Protein AF-A0A960DZ42-F1 (afdb_monomer)

Mean predicted aligned error: 4.47 Å

pLDDT: mean 93.91, std 8.72, range [38.84, 98.88]

Sequence (280 aa):
GAEHIDLNFGCPVRKVTRHGGGSALPWRRTLFANVVAGAVEGARDVPVTVKLRMGIDDDHLTYLDAGPIAAASGAAAVALHARTAEQAYSGRADWSAIARLKEAVTDVPVLGNGDIWVAADALRMVDETGCDGVVVGRGCLGRPWLFGDLAAAFRGEAVDSAPPMAVVRDALRDHARRLCEWYGDHVGIRDIRKHVGWYLQGYPVGPAVRRRLVQADTLDAFEAILDELDPSVALPGDAIGLPRGHQHGPRPVTVPDGFWADRDSPELLGVGADSYTSGG

Nearest PDB structures (foldseek):
  6ei9-assembly2_B  TM=9.162E-01  e=3.107E-16  Escherichia coli
  4bfa-assembly2_B  TM=8.445E-01  e=9.337E-10  Escherichia coli K-12
  4ycp-assembly1_A  TM=8.464E-01  e=1.565E-09  Escherichia coli K-12
  4bfa-assembly1_A  TM=8.326E-01  e=1.317E-09  Escherichia coli K-12
  3w9z-assembly1_A  TM=7.849E-01  e=3.671E-08  Escherichia coli K-12

Foldseek 3Di:
DDLAAEAAQDALDQLQFQLCAHVNVLLQLQQLLVVLLVVCVVCPPRAYAYEYEQHQAPVGGRLLSNLLSNVVSRHQEYEYFQHHSLQPQADFRPLVSQLVSCVSHPNHFYEYETLCQALVVFVVSCVVRVGPGYDDDQNCQLPVCRVVRNVCVVVVHDHDLKAFLLVLLVVLLVQLVVLCVVVNFQRSQQVSLVRLCVSCQQFPPDPVLNVQSNVDRGSVSNNVSSVPDDRGGIRPPVRRSPGGDDNDGSHRRNHYPCSNVDSHDNDRRPPSNPDPSNSD

Solvent-accessible surface area (backbone atoms only — not comparable to full-atom values): 14734 Å² total; per-residue (Å²): 130,78,81,58,45,78,46,60,32,42,46,55,50,56,79,17,14,40,33,36,10,14,21,43,27,48,59,29,47,43,43,39,37,50,52,47,31,50,49,31,64,74,43,61,92,36,50,28,30,39,34,34,25,39,10,40,38,93,92,46,64,24,37,81,59,39,47,42,41,38,47,76,34,58,31,61,29,40,32,38,32,24,42,28,27,17,37,63,45,31,86,74,52,46,55,66,57,41,25,56,41,36,73,66,33,77,92,40,50,31,26,36,25,61,86,38,44,44,45,69,42,48,55,48,49,33,70,79,23,67,30,78,43,73,54,76,64,52,42,42,55,55,32,78,62,50,60,55,37,35,56,36,42,79,71,72,44,92,67,79,81,50,62,35,36,46,61,51,45,51,52,52,48,53,51,36,52,52,34,19,72,73,61,36,58,76,49,8,41,57,58,43,37,78,42,52,65,42,51,50,59,60,45,94,69,58,71,67,54,55,50,49,54,55,64,30,80,43,65,69,57,32,50,55,59,52,68,71,53,64,46,80,47,54,40,46,78,89,39,51,56,59,87,45,81,78,58,59,52,71,47,89,72,48,59,40,87,73,60,84,77,50,40,64,53,70,70,76,61,64,82,60,20,78,33,96,74,12,59,89

Secondary structure (DSSP, 8-state):
--S-EEEEE----HHHHTTT-TTSGGGSHHHHHHHHHHHHHHHTTS-EEEEEESBSSSSSB-HHHHHHHHHHTT-S-EEEESS-TTTTT-S---THHHHHHHHH--SS-EEEES---SHHHHHHHHHHH--SEEE-SGGGTT-TTHHHHHHHHHTT----SS--HHHHHHHHHHHHHHHHHHH-HHHHHHHTHHHHHHHTTTSS-HHHHHHHHHH--SHHHHHHHHHTS-TT-PPPGGGTT---S------PPP--TTTTS-SS--PPPPTTTTSTTS--

Radius of gyration: 21.11 Å; Cα contacts (8 Å, |Δi|>4): 534; chains: 1; bounding box: 47×41×58 Å

Structure (mmCIF, N/CA/C/O backbone):
data_AF-A0A960DZ42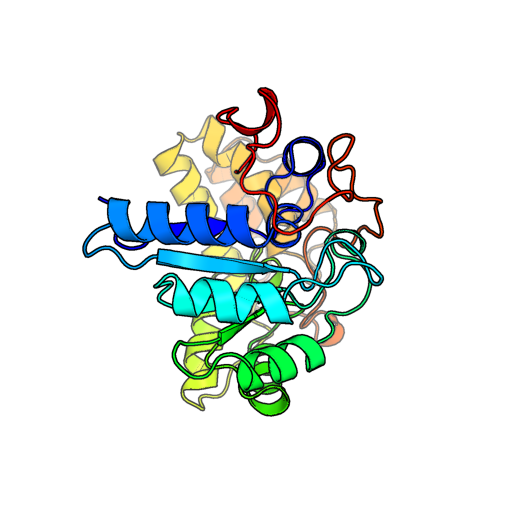-F1
#
_entry.id   AF-A0A960DZ42-F1
#
loop_
_atom_site.group_PDB
_atom_site.id
_atom_site.type_symbol
_atom_site.label_atom_id
_atom_site.label_alt_id
_atom_site.label_comp_id
_atom_site.label_asym_id
_atom_site.label_entity_id
_atom_site.label_seq_id
_atom_site.pdbx_PDB_ins_code
_atom_site.Cartn_x
_atom_site.Cartn_y
_atom_site.Cartn_z
_atom_site.occupancy
_atom_site.B_iso_or_equiv
_atom_site.auth_seq_id
_atom_site.auth_comp_id
_atom_site.auth_asym_id
_atom_site.auth_atom_id
_atom_site.pdbx_PDB_model_num
ATOM 1 N N . GLY A 1 1 ? -14.167 16.874 -7.744 1.00 86.31 1 GLY A N 1
ATOM 2 C CA . GLY A 1 1 ? -13.451 16.780 -6.455 1.00 86.31 1 GLY A CA 1
ATOM 3 C C . GLY A 1 1 ? -12.892 15.382 -6.319 1.00 86.31 1 GLY A C 1
ATOM 4 O O . GLY A 1 1 ? -12.904 14.669 -7.313 1.00 86.31 1 GLY A O 1
ATOM 5 N N . ALA A 1 2 ? -12.413 14.993 -5.139 1.00 91.56 2 ALA A N 1
ATOM 6 C CA . ALA A 1 2 ? -12.103 13.588 -4.876 1.00 91.56 2 ALA A CA 1
ATOM 7 C C . ALA A 1 2 ? -13.402 12.760 -4.840 1.00 91.56 2 ALA A C 1
ATOM 9 O O . ALA A 1 2 ? -14.413 13.248 -4.339 1.00 91.56 2 ALA A O 1
ATOM 10 N N . GLU A 1 3 ? -13.373 11.541 -5.379 1.00 94.88 3 GLU A N 1
ATOM 11 C CA . GLU A 1 3 ? -14.501 10.589 -5.341 1.00 94.88 3 GLU A CA 1
ATOM 12 C C . GLU A 1 3 ? -14.481 9.715 -4.078 1.00 94.88 3 GLU A C 1
ATOM 14 O O . GLU A 1 3 ? -15.428 8.989 -3.795 1.00 94.88 3 GLU A O 1
ATOM 19 N N . HIS A 1 4 ? -13.389 9.787 -3.318 1.00 94.50 4 HIS A N 1
ATOM 20 C CA . HIS A 1 4 ? -13.112 8.987 -2.134 1.00 94.50 4 HIS A CA 1
ATOM 21 C C . HIS A 1 4 ? -12.027 9.672 -1.292 1.00 94.50 4 HIS A C 1
ATOM 23 O O . HIS A 1 4 ? -11.140 10.335 -1.841 1.00 94.50 4 HIS A O 1
ATOM 29 N N . ILE A 1 5 ? -12.098 9.524 0.033 1.00 97.38 5 ILE A N 1
ATOM 30 C CA . ILE A 1 5 ? -11.098 10.024 0.984 1.00 97.38 5 ILE A CA 1
ATOM 31 C C . ILE A 1 5 ? -10.589 8.847 1.825 1.00 97.38 5 ILE A C 1
ATOM 33 O O . ILE A 1 5 ? -11.373 8.173 2.482 1.00 97.38 5 ILE A O 1
ATOM 37 N N . ASP A 1 6 ? -9.276 8.614 1.851 1.00 97.75 6 ASP A N 1
ATOM 38 C CA . ASP A 1 6 ? -8.652 7.623 2.739 1.00 97.75 6 ASP A CA 1
ATOM 39 C C . ASP A 1 6 ? -7.879 8.313 3.862 1.00 97.75 6 ASP A C 1
ATOM 41 O O . ASP A 1 6 ? -7.045 9.189 3.614 1.00 97.75 6 ASP A O 1
ATOM 45 N N . LEU A 1 7 ? -8.125 7.890 5.098 1.00 97.50 7 LEU A N 1
ATOM 46 C CA . LEU A 1 7 ? -7.399 8.361 6.268 1.00 97.50 7 LEU A CA 1
ATOM 47 C C . LEU A 1 7 ? -6.250 7.404 6.596 1.00 97.50 7 LEU A C 1
ATOM 49 O O . LEU A 1 7 ? -6.444 6.225 6.914 1.00 97.50 7 LEU A O 1
ATOM 53 N N . ASN A 1 8 ? -5.026 7.929 6.540 1.00 94.69 8 ASN A N 1
ATOM 54 C CA . ASN A 1 8 ? -3.821 7.143 6.769 1.00 94.69 8 ASN A CA 1
ATOM 55 C C . ASN A 1 8 ? -3.450 7.082 8.253 1.00 94.69 8 ASN A C 1
ATOM 57 O O . ASN A 1 8 ? -2.792 7.973 8.787 1.00 94.69 8 ASN A O 1
ATOM 61 N N . PHE A 1 9 ? -3.729 5.939 8.864 1.00 97.06 9 PHE A N 1
ATOM 62 C CA . PHE A 1 9 ? -3.335 5.598 10.228 1.00 97.06 9 PHE A CA 1
ATOM 63 C C . PHE A 1 9 ? -2.355 4.413 10.256 1.00 97.06 9 PHE A C 1
ATOM 65 O O . PHE A 1 9 ? -2.328 3.602 11.180 1.00 97.06 9 PHE A O 1
ATOM 72 N N . GLY A 1 10 ? -1.544 4.279 9.202 1.00 92.69 10 GLY A N 1
ATOM 73 C CA . GLY A 1 10 ? -0.565 3.200 9.042 1.00 92.69 10 GLY A CA 1
ATOM 74 C C . GLY A 1 10 ? 0.872 3.678 8.833 1.00 92.69 10 GLY A C 1
ATOM 75 O O . GLY A 1 10 ? 1.784 2.851 8.765 1.00 92.69 10 GLY A O 1
ATOM 76 N N . CYS A 1 11 ? 1.101 4.987 8.692 1.00 91.56 11 CYS A N 1
ATOM 77 C CA . CYS A 1 11 ? 2.418 5.559 8.426 1.00 91.56 11 CYS A CA 1
ATOM 78 C C . CYS A 1 11 ? 3.327 5.501 9.673 1.00 91.56 11 CYS A C 1
ATOM 80 O O . CYS A 1 11 ? 3.037 6.196 10.646 1.00 91.56 11 CYS A O 1
ATOM 82 N N . PRO A 1 12 ? 4.461 4.766 9.639 1.00 90.88 12 PRO A N 1
ATOM 83 C CA . PRO A 1 12 ? 5.377 4.647 10.777 1.00 90.88 12 PRO A CA 1
ATOM 84 C C . PRO A 1 12 ? 6.488 5.715 10.775 1.00 90.88 12 PRO A C 1
ATOM 86 O O . PRO A 1 12 ? 7.478 5.605 11.496 1.00 90.88 12 PRO A O 1
ATOM 89 N N . VAL A 1 13 ? 6.424 6.716 9.887 1.00 90.19 13 VAL A N 1
ATOM 90 C CA . VAL A 1 13 ? 7.529 7.668 9.709 1.00 90.19 13 VAL A CA 1
ATOM 91 C C . VAL A 1 13 ? 7.629 8.572 10.932 1.00 90.19 13 VAL A C 1
ATOM 93 O O . VAL A 1 13 ? 6.684 9.277 11.267 1.00 90.19 13 VAL A O 1
ATOM 96 N N . ARG A 1 14 ? 8.824 8.650 11.527 1.00 89.75 14 ARG A N 1
ATOM 97 C CA . ARG A 1 14 ? 9.084 9.424 12.751 1.00 89.75 14 ARG A CA 1
ATOM 98 C C . ARG A 1 14 ? 8.578 10.869 12.712 1.00 89.75 14 ARG A C 1
ATOM 100 O O . ARG A 1 14 ? 8.159 11.385 13.738 1.00 89.75 14 ARG A O 1
ATOM 107 N N . LYS A 1 15 ? 8.629 11.538 11.553 1.00 89.12 15 LYS A N 1
ATOM 108 C CA . LYS A 1 15 ? 8.144 12.924 11.403 1.00 89.12 15 LYS A CA 1
ATOM 109 C C . LYS A 1 15 ? 6.640 13.072 11.682 1.00 89.12 15 LYS A C 1
ATOM 111 O O . LYS A 1 15 ? 6.226 14.163 12.032 1.00 89.12 15 LYS A O 1
ATOM 116 N N . VAL A 1 16 ? 5.882 11.987 11.522 1.00 89.56 16 VAL A N 1
ATOM 117 C CA . VAL A 1 16 ? 4.437 11.871 11.753 1.00 89.56 16 VAL A CA 1
ATOM 118 C C . VAL A 1 16 ? 4.191 11.367 13.177 1.00 89.56 16 VAL A C 1
ATOM 120 O O . VAL A 1 16 ? 3.606 12.065 14.001 1.00 89.56 16 VAL A O 1
ATOM 123 N N . THR A 1 17 ? 4.752 10.205 13.525 1.00 92.62 17 THR A N 1
ATOM 124 C CA . THR A 1 17 ? 4.457 9.539 14.806 1.00 92.62 17 THR A CA 1
ATOM 125 C C . THR A 1 17 ? 4.935 10.329 16.024 1.00 92.62 17 THR A C 1
ATOM 127 O O . THR A 1 17 ? 4.275 10.292 17.055 1.00 92.62 17 THR A O 1
ATOM 130 N N . ARG A 1 18 ? 6.028 11.109 15.922 1.00 91.81 18 ARG A N 1
ATOM 131 C CA . ARG A 1 18 ? 6.525 11.944 17.038 1.00 91.81 18 ARG A CA 1
ATOM 132 C C . ARG A 1 18 ? 5.556 13.060 17.442 1.00 91.81 18 ARG A C 1
ATOM 134 O O . ARG A 1 18 ? 5.754 13.672 18.482 1.00 91.81 18 ARG A O 1
ATOM 141 N N . HIS A 1 19 ? 4.578 13.358 16.588 1.00 89.94 19 HIS A N 1
ATOM 142 C CA . HIS A 1 19 ? 3.478 14.287 16.849 1.00 89.94 19 HIS A CA 1
ATOM 143 C C . HIS A 1 19 ? 2.164 13.542 17.139 1.00 89.94 19 HIS A C 1
ATOM 145 O O . HIS A 1 19 ? 1.125 14.166 17.293 1.00 89.94 19 HIS A O 1
ATOM 151 N N . GLY A 1 20 ? 2.220 12.209 17.229 1.00 90.06 20 GLY A N 1
ATOM 152 C CA . GLY A 1 20 ? 1.097 11.331 17.536 1.00 90.06 20 GLY A CA 1
ATOM 153 C C . GLY A 1 20 ? 0.150 11.042 16.374 1.00 90.06 20 GLY A C 1
ATOM 154 O O . GLY A 1 20 ? -0.880 10.421 16.596 1.00 90.06 20 GLY A O 1
ATOM 155 N N . GLY A 1 21 ? 0.504 11.443 15.149 1.00 90.38 21 GLY A N 1
ATOM 156 C CA . GLY A 1 21 ? -0.234 11.111 13.928 1.00 90.38 21 GLY A CA 1
ATOM 157 C C . GLY A 1 21 ? 0.119 9.733 13.352 1.00 90.38 21 GLY A C 1
ATOM 158 O O . GLY A 1 21 ? 0.932 8.977 13.903 1.00 90.38 21 GLY A O 1
ATOM 159 N N . GLY A 1 22 ? -0.456 9.410 12.191 1.00 92.81 22 GLY A N 1
ATOM 160 C CA . GLY A 1 22 ? -0.186 8.164 11.467 1.00 92.81 22 GLY A CA 1
ATOM 161 C C . GLY A 1 22 ? -0.498 6.920 12.297 1.00 92.81 22 GLY A C 1
ATOM 162 O O . GLY A 1 22 ? -1.561 6.822 12.899 1.00 92.81 22 GLY A O 1
ATOM 163 N N . SER A 1 23 ? 0.427 5.957 12.345 1.00 95.25 23 SER A N 1
ATOM 164 C CA . SER A 1 23 ? 0.205 4.694 13.067 1.00 95.25 23 SER A CA 1
ATOM 165 C C . SER A 1 23 ? 0.173 4.812 14.591 1.00 95.25 23 SER A C 1
ATOM 167 O O . SER A 1 23 ? -0.177 3.839 15.251 1.00 95.25 23 SER A O 1
ATOM 169 N N . ALA A 1 24 ? 0.562 5.960 15.156 1.00 95.62 24 ALA A N 1
ATOM 170 C CA . ALA A 1 24 ? 0.450 6.196 16.592 1.00 95.62 24 ALA A CA 1
ATOM 171 C C . ALA A 1 24 ? -0.985 6.564 16.991 1.00 95.62 24 ALA A C 1
ATOM 173 O O . ALA A 1 24 ? -1.476 6.067 18.001 1.00 95.62 24 ALA A O 1
ATOM 174 N N . LEU A 1 25 ? -1.674 7.375 16.181 1.00 95.62 25 LEU A N 1
ATOM 175 C CA . LEU A 1 25 ? -2.968 7.970 16.527 1.00 95.62 25 LEU A CA 1
ATOM 176 C C . LEU A 1 25 ? -4.038 6.966 17.000 1.00 95.62 25 LEU A C 1
ATOM 178 O O . LEU A 1 25 ? -4.693 7.269 17.996 1.00 95.62 25 LEU A O 1
ATOM 182 N N . PRO A 1 26 ? -4.188 5.761 16.404 1.00 96.88 26 PRO A N 1
ATOM 183 C CA . PRO A 1 26 ? -5.173 4.773 16.860 1.00 96.88 26 PRO A CA 1
ATOM 184 C C . PRO A 1 26 ? -5.021 4.315 18.319 1.00 96.88 26 PRO A C 1
ATOM 186 O O . PRO A 1 26 ? -5.944 3.728 18.878 1.00 96.88 26 PRO A O 1
ATOM 189 N N . TRP A 1 27 ? -3.875 4.567 18.962 1.00 96.44 27 TRP A N 1
ATOM 190 C CA . TRP A 1 27 ? -3.714 4.332 20.399 1.00 96.44 27 TRP A CA 1
ATOM 191 C C . TRP A 1 27 ? -4.641 5.224 21.245 1.00 96.44 27 TRP A C 1
ATOM 193 O O . TRP A 1 27 ? -5.147 4.773 22.278 1.00 96.44 27 TRP A O 1
ATOM 203 N N . ARG A 1 28 ? -4.891 6.462 20.786 1.00 95.44 28 ARG A N 1
ATOM 204 C CA . ARG A 1 28 ? -5.752 7.477 21.413 1.00 95.44 28 ARG A CA 1
ATOM 205 C C . ARG A 1 28 ? -7.187 7.335 20.902 1.00 95.44 28 ARG A C 1
ATOM 207 O O . ARG A 1 28 ? -7.595 8.043 19.986 1.00 95.44 28 ARG A O 1
ATOM 214 N N . ARG A 1 29 ? -7.947 6.406 21.483 1.00 96.62 29 ARG A N 1
ATOM 215 C CA . ARG A 1 29 ? -9.262 5.944 21.001 1.00 96.62 29 ARG A CA 1
ATOM 216 C C . ARG A 1 29 ? -10.260 7.079 20.774 1.00 96.62 29 ARG A C 1
ATOM 218 O O . ARG A 1 29 ? -10.808 7.181 19.681 1.00 96.62 29 ARG A O 1
ATOM 225 N N . THR A 1 30 ? -10.454 7.952 21.763 1.00 95.38 30 THR A N 1
ATOM 226 C CA . THR A 1 30 ? -11.400 9.079 21.660 1.00 95.38 30 THR A CA 1
ATOM 227 C C . THR A 1 30 ? -10.983 10.075 20.582 1.00 95.38 30 THR A C 1
ATOM 229 O O . THR A 1 30 ? -11.805 10.499 19.774 1.00 95.38 30 THR A O 1
ATOM 232 N N . LEU A 1 31 ? -9.694 10.421 20.524 1.00 94.19 31 LEU A N 1
ATOM 233 C CA . LEU A 1 31 ? -9.173 11.327 19.501 1.00 94.19 31 LEU A CA 1
ATOM 234 C C . LEU A 1 31 ? -9.307 10.717 18.100 1.00 94.19 31 LEU A C 1
ATOM 236 O O . LEU A 1 31 ? -9.771 11.387 17.185 1.00 94.19 31 LEU A O 1
ATOM 240 N N . PHE A 1 32 ? -8.958 9.440 17.944 1.00 96.31 32 PHE A N 1
ATOM 241 C CA . PHE A 1 32 ? -9.126 8.697 16.700 1.00 96.31 32 PHE A CA 1
ATOM 242 C C . PHE A 1 32 ? -10.592 8.690 16.238 1.00 96.31 32 PHE A C 1
ATOM 244 O O . PHE A 1 32 ? -10.860 9.034 15.088 1.00 96.31 32 PHE A O 1
ATOM 251 N N . ALA A 1 33 ? -11.537 8.388 17.135 1.00 97.75 33 ALA A N 1
ATOM 252 C CA . ALA A 1 33 ? -12.969 8.421 16.835 1.00 97.75 33 ALA A CA 1
ATOM 253 C C . ALA A 1 33 ? -13.420 9.810 16.355 1.00 97.75 33 ALA A C 1
ATOM 255 O O . ALA A 1 33 ? -14.105 9.922 15.340 1.00 97.75 33 ALA A O 1
ATOM 256 N N . ASN A 1 34 ? -12.988 10.871 17.046 1.00 95.81 34 ASN A N 1
ATOM 257 C CA . ASN A 1 34 ? -13.319 12.251 16.691 1.00 95.81 34 ASN A CA 1
ATOM 258 C C . ASN A 1 34 ? -12.762 12.646 15.316 1.00 95.81 34 ASN A C 1
ATOM 260 O O . ASN A 1 34 ? -13.462 13.292 14.540 1.00 95.81 34 ASN A O 1
ATOM 264 N N . VAL A 1 35 ? -11.527 12.245 14.996 1.00 95.62 35 VAL A N 1
ATOM 265 C CA . VAL A 1 35 ? -10.905 12.513 13.689 1.00 95.62 35 VAL A CA 1
ATOM 266 C C . VAL A 1 35 ? -11.660 11.798 12.568 1.00 95.62 35 VAL A C 1
ATOM 268 O O . VAL A 1 35 ? -11.977 12.422 11.557 1.00 95.62 35 VAL A O 1
ATOM 271 N N . VAL A 1 36 ? -11.988 10.511 12.741 1.00 98.06 36 VAL A N 1
ATOM 272 C CA . VAL A 1 36 ? -12.738 9.751 11.727 1.00 98.06 36 VAL A CA 1
ATOM 273 C C . VAL A 1 36 ? -14.140 10.334 11.544 1.00 98.06 36 VAL A C 1
ATOM 275 O O . VAL A 1 36 ? -14.531 10.612 10.413 1.00 98.06 36 VAL A O 1
ATOM 278 N N . ALA A 1 37 ? -14.868 10.587 12.634 1.00 98.12 37 ALA A N 1
ATOM 279 C CA . ALA A 1 37 ? -16.216 11.151 12.577 1.00 98.12 37 ALA A CA 1
ATOM 280 C C . ALA A 1 37 ? -16.232 12.550 11.939 1.00 98.12 37 ALA A C 1
ATOM 282 O O . ALA A 1 37 ? -17.060 12.820 11.072 1.00 98.12 37 ALA A O 1
ATOM 283 N N . GLY A 1 38 ? -15.282 13.418 12.302 1.00 97.75 38 GLY A N 1
ATOM 284 C CA . GLY A 1 38 ? -15.158 14.751 11.712 1.00 97.75 38 GLY A CA 1
ATOM 285 C C . GLY A 1 38 ? -14.829 14.711 10.216 1.00 97.75 38 GLY A C 1
ATOM 286 O O . GLY A 1 38 ? -15.370 15.500 9.442 1.00 97.75 38 GLY A O 1
ATOM 287 N N . ALA A 1 39 ? -13.989 13.765 9.781 1.00 97.62 39 ALA A N 1
ATOM 288 C CA . ALA A 1 39 ? -13.707 13.560 8.363 1.00 97.62 39 ALA A CA 1
ATOM 289 C C . ALA A 1 39 ? -14.942 13.064 7.597 1.00 97.62 39 ALA A C 1
ATOM 291 O O . ALA A 1 39 ? -15.219 13.578 6.516 1.00 97.62 39 ALA A O 1
ATOM 292 N N . VAL A 1 40 ? -15.697 12.114 8.159 1.00 98.25 40 VAL A N 1
ATOM 293 C CA . VAL A 1 40 ? -16.956 11.611 7.581 1.00 98.25 40 VAL A CA 1
ATOM 294 C C . VAL A 1 40 ? -17.983 12.739 7.453 1.00 98.25 40 VAL A C 1
ATOM 296 O O . VAL A 1 40 ? -18.530 12.948 6.372 1.00 98.25 40 VAL A O 1
ATOM 299 N N . GLU A 1 41 ? -18.194 13.527 8.510 1.00 98.00 41 GLU A N 1
ATOM 300 C CA . GLU A 1 41 ? -19.112 14.673 8.488 1.00 98.00 41 GLU A CA 1
ATOM 301 C C . GLU A 1 41 ? -18.700 15.709 7.428 1.00 98.00 41 GLU A C 1
ATOM 303 O O . GLU A 1 41 ? -19.527 16.176 6.639 1.00 98.00 41 GLU A O 1
ATOM 308 N N . GLY A 1 42 ? -17.407 16.041 7.370 1.00 97.19 42 GLY A N 1
ATOM 309 C CA . GLY A 1 42 ? -16.866 17.000 6.409 1.00 97.19 42 GLY A CA 1
ATOM 310 C C . GLY A 1 42 ? -16.922 16.520 4.955 1.00 97.19 42 GLY A C 1
ATOM 311 O O . GLY A 1 42 ? -17.107 17.336 4.048 1.00 97.19 42 GLY A O 1
ATOM 312 N N . ALA A 1 43 ? -16.791 15.211 4.728 1.00 96.75 43 ALA A N 1
ATOM 313 C CA . ALA A 1 43 ? -16.820 14.587 3.406 1.00 96.75 43 ALA A CA 1
ATOM 314 C C . ALA A 1 43 ? -18.229 14.511 2.795 1.00 96.75 43 ALA A C 1
ATOM 316 O O . ALA A 1 43 ? -18.357 14.428 1.569 1.00 96.75 43 ALA A O 1
ATOM 317 N N . ARG A 1 44 ? -19.281 14.604 3.623 1.00 93.44 44 ARG A N 1
ATOM 318 C CA . ARG A 1 44 ? -20.692 14.494 3.216 1.00 93.44 44 ARG A CA 1
ATOM 319 C C . ARG A 1 44 ? -20.960 13.163 2.504 1.00 93.44 44 ARG A C 1
ATOM 321 O O . ARG A 1 44 ? -20.884 12.115 3.130 1.00 93.44 44 ARG A O 1
ATOM 328 N N . ASP A 1 45 ? -21.261 13.207 1.207 1.00 95.12 45 ASP A N 1
ATOM 329 C CA . ASP A 1 45 ? -21.593 12.032 0.395 1.00 95.12 45 ASP A CA 1
ATOM 330 C C . ASP A 1 45 ? -20.348 11.309 -0.150 1.00 95.12 45 ASP A C 1
ATOM 332 O O . ASP A 1 45 ? -20.465 10.250 -0.766 1.00 95.12 45 ASP A O 1
ATOM 336 N N . VAL A 1 46 ? -19.149 11.876 0.036 1.00 98.00 46 VAL A N 1
ATOM 337 C CA . VAL A 1 46 ? -17.898 11.242 -0.394 1.00 98.00 46 VAL A CA 1
ATOM 338 C C . VAL A 1 46 ? -17.502 10.177 0.636 1.00 98.00 46 VAL A C 1
ATOM 340 O O . VAL A 1 46 ? -17.296 10.519 1.801 1.00 98.00 46 VAL A O 1
ATOM 343 N N . PRO A 1 47 ? -17.351 8.896 0.248 1.00 98.06 47 PRO A N 1
ATOM 344 C CA . PRO A 1 47 ? -17.008 7.838 1.188 1.00 98.06 47 PRO A CA 1
ATOM 345 C C . PRO A 1 47 ? -15.625 8.069 1.801 1.00 98.06 47 PRO A C 1
ATOM 347 O O . PRO A 1 47 ? -14.651 8.347 1.091 1.00 98.06 47 PRO A O 1
ATOM 350 N N . VAL A 1 48 ? -15.541 7.891 3.120 1.00 98.62 48 VAL A N 1
ATOM 351 C CA . VAL A 1 48 ? -14.288 7.941 3.878 1.00 98.62 48 VAL A CA 1
ATOM 352 C C . VAL A 1 48 ? -13.878 6.527 4.265 1.00 98.62 48 VAL A C 1
ATOM 354 O O . VAL A 1 48 ? -14.668 5.807 4.861 1.00 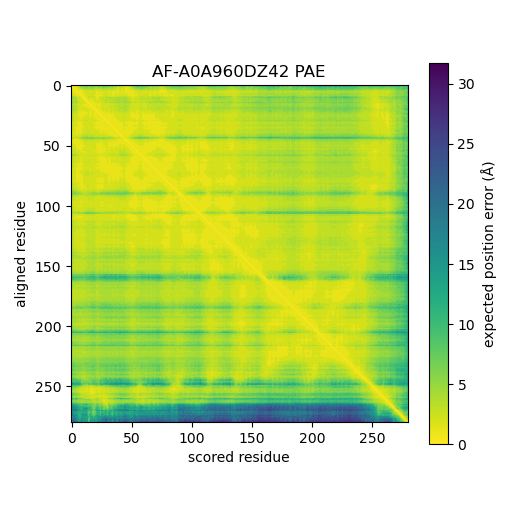98.62 48 VAL A O 1
ATOM 357 N N . THR A 1 49 ? -12.652 6.112 3.964 1.00 98.56 49 THR A N 1
ATOM 358 C CA . THR A 1 49 ? -12.089 4.835 4.438 1.00 98.56 49 THR A CA 1
ATOM 359 C C . THR A 1 49 ? -10.925 5.075 5.380 1.00 98.56 49 THR A C 1
ATOM 361 O O . THR A 1 49 ? -10.370 6.173 5.441 1.00 98.56 49 THR A O 1
ATOM 364 N N . VAL A 1 50 ? -10.541 4.040 6.124 1.00 98.50 50 VAL A N 1
ATOM 365 C CA . VAL A 1 50 ? -9.374 4.099 7.005 1.00 98.50 50 VAL A CA 1
ATOM 366 C C . VAL A 1 50 ? -8.372 3.013 6.655 1.00 98.50 50 VAL A C 1
ATOM 368 O O . VAL A 1 50 ? -8.735 1.864 6.388 1.00 98.50 50 VAL A O 1
ATOM 371 N N . LYS A 1 51 ? -7.085 3.351 6.735 1.00 98.62 51 LYS A N 1
ATOM 372 C CA . LYS A 1 51 ? -5.996 2.387 6.593 1.00 98.62 51 LYS A CA 1
ATOM 373 C C . LYS A 1 51 ? -5.151 2.317 7.858 1.00 98.62 51 LYS A C 1
ATOM 375 O O . LYS A 1 51 ? -4.469 3.274 8.215 1.00 98.62 51 LYS A O 1
ATOM 380 N N . LEU A 1 52 ? -5.123 1.143 8.477 1.00 98.50 52 LEU A N 1
ATOM 381 C CA . LEU A 1 52 ? -4.462 0.852 9.745 1.00 98.50 52 LEU A CA 1
ATOM 382 C C . LEU A 1 52 ? -3.195 -0.002 9.564 1.00 98.50 52 LEU A C 1
ATOM 384 O O . LEU A 1 52 ? -2.957 -0.632 8.525 1.00 98.50 52 LEU A O 1
ATOM 388 N N . ARG A 1 53 ? -2.390 -0.037 10.626 1.00 98.44 53 ARG A N 1
ATOM 389 C CA . ARG A 1 53 ? -1.455 -1.122 10.969 1.00 98.44 53 ARG A CA 1
ATOM 390 C C . ARG A 1 53 ? -1.999 -1.889 12.178 1.00 98.44 53 ARG A C 1
ATOM 392 O O . ARG A 1 53 ? -2.940 -1.423 12.811 1.00 98.44 53 ARG A O 1
ATOM 399 N N . MET A 1 54 ? -1.396 -3.028 12.529 1.00 98.62 54 MET A N 1
ATOM 400 C CA . MET A 1 54 ? -1.810 -3.800 13.719 1.00 98.62 54 MET A CA 1
ATOM 401 C C . MET A 1 54 ? -1.682 -2.989 15.019 1.00 98.62 54 MET A C 1
ATOM 403 O O . MET A 1 54 ? -2.439 -3.176 15.963 1.00 98.62 54 MET A O 1
ATOM 407 N N . GLY A 1 55 ? -0.723 -2.073 15.072 1.00 98.06 55 GLY A N 1
ATOM 408 C CA . GLY A 1 55 ? -0.421 -1.288 16.257 1.00 98.06 55 GLY A CA 1
ATOM 409 C C . GLY A 1 55 ? 0.880 -0.532 16.095 1.00 98.06 55 GLY A C 1
ATOM 410 O O . GLY A 1 55 ? 1.440 -0.459 14.992 1.00 98.06 55 GLY A O 1
ATOM 411 N N . ILE A 1 56 ? 1.371 0.005 17.205 1.00 97.75 56 ILE A N 1
ATOM 412 C CA . ILE A 1 56 ? 2.656 0.704 17.254 1.00 97.75 56 ILE A CA 1
ATOM 413 C C . ILE A 1 56 ? 3.793 -0.324 17.292 1.00 97.75 56 ILE A C 1
ATOM 415 O O . ILE A 1 56 ? 4.663 -0.311 16.421 1.00 97.75 56 ILE A O 1
ATOM 419 N N . ASP A 1 57 ? 3.706 -1.268 18.217 1.00 97.06 57 ASP A N 1
ATOM 420 C CA . ASP A 1 57 ? 4.587 -2.419 18.420 1.00 97.06 57 ASP A CA 1
ATOM 421 C C . ASP A 1 57 ? 3.744 -3.592 18.967 1.00 97.06 57 ASP A C 1
ATOM 423 O O . ASP A 1 57 ? 2.510 -3.518 18.953 1.00 97.06 57 ASP A O 1
ATOM 427 N N . ASP A 1 58 ? 4.388 -4.686 19.374 1.00 96.25 58 ASP A N 1
ATOM 428 C CA . ASP A 1 58 ? 3.695 -5.901 19.820 1.00 96.25 58 ASP A CA 1
ATOM 429 C C . ASP A 1 58 ? 3.021 -5.742 21.204 1.00 96.25 58 ASP A C 1
ATOM 431 O O . ASP A 1 58 ? 2.057 -6.454 21.489 1.00 96.25 58 ASP A O 1
ATOM 435 N N . ASP A 1 59 ? 3.456 -4.777 22.024 1.00 96.19 59 ASP A N 1
ATOM 436 C CA . ASP A 1 59 ? 2.854 -4.457 23.330 1.00 96.19 59 ASP A CA 1
ATOM 437 C C . ASP A 1 59 ? 1.697 -3.444 23.203 1.00 96.19 59 ASP A C 1
ATOM 439 O O . ASP A 1 59 ? 0.824 -3.355 24.069 1.00 96.19 59 ASP A O 1
ATOM 443 N N . HIS A 1 60 ? 1.658 -2.696 22.096 1.00 97.25 60 HIS A N 1
ATOM 444 C CA . HIS A 1 60 ? 0.697 -1.624 21.832 1.00 97.25 60 HIS A CA 1
ATOM 445 C C . HIS A 1 60 ? -0.099 -1.880 20.539 1.00 97.25 60 HIS A C 1
ATOM 447 O O . HIS A 1 60 ? -0.116 -1.059 19.609 1.00 97.25 60 HIS A O 1
ATOM 453 N N . LEU A 1 61 ? -0.780 -3.028 20.475 1.00 98.44 61 LEU A N 1
ATOM 454 C CA . LEU A 1 61 ? -1.733 -3.354 19.409 1.00 98.44 61 LEU A CA 1
ATOM 455 C C . LEU A 1 61 ? -2.999 -2.492 19.512 1.00 98.44 61 LEU A C 1
ATOM 457 O O . LEU A 1 61 ? -3.534 -2.277 20.597 1.00 98.44 61 LEU A O 1
ATOM 461 N N . THR A 1 62 ? -3.495 -2.006 18.373 1.00 98.44 62 THR A N 1
ATOM 462 C CA . THR A 1 62 ? -4.632 -1.067 18.319 1.00 98.44 62 THR A CA 1
ATOM 463 C C . THR A 1 62 ? -5.744 -1.498 17.374 1.00 98.44 62 THR A C 1
ATOM 465 O O . THR A 1 62 ? -6.870 -1.040 17.529 1.00 98.44 62 THR A O 1
ATOM 468 N N . TYR A 1 63 ? -5.472 -2.373 16.404 1.00 98.56 63 TYR A N 1
ATOM 469 C CA . TYR A 1 63 ? -6.403 -2.661 15.306 1.00 98.56 63 TYR A CA 1
ATOM 470 C C . TYR A 1 63 ? -7.770 -3.217 15.735 1.00 98.56 63 TYR A C 1
ATOM 472 O O . TYR A 1 63 ? -8.762 -2.914 15.076 1.00 98.56 63 TYR A O 1
ATOM 480 N N . LEU A 1 64 ? -7.837 -3.985 16.829 1.00 98.50 64 LEU A N 1
ATOM 481 C CA . LEU A 1 64 ? -9.098 -4.533 17.352 1.00 98.50 64 LEU A CA 1
ATOM 482 C C . LEU A 1 64 ? -9.951 -3.498 18.092 1.00 98.50 64 LEU A C 1
ATOM 484 O O . LEU A 1 64 ? -11.154 -3.694 18.201 1.00 98.50 64 LEU A O 1
ATOM 488 N N . ASP A 1 65 ? -9.360 -2.390 18.541 1.00 98.19 65 ASP A N 1
ATOM 489 C CA . ASP A 1 65 ? -10.119 -1.230 19.016 1.00 98.19 65 ASP A CA 1
ATOM 490 C C . ASP A 1 65 ? -10.451 -0.307 17.829 1.00 98.19 65 ASP A C 1
ATOM 492 O O . ASP A 1 65 ? -11.592 0.097 17.616 1.00 98.19 65 ASP A O 1
ATOM 496 N N . ALA A 1 66 ? -9.438 0.016 17.022 1.00 98.50 66 ALA A N 1
ATOM 497 C CA . ALA A 1 66 ? -9.507 1.035 15.981 1.00 98.50 66 ALA A CA 1
ATOM 498 C C . ALA A 1 66 ? -10.403 0.647 14.798 1.00 98.50 66 ALA A C 1
ATOM 500 O O . ALA A 1 66 ? -11.066 1.511 14.234 1.00 98.50 66 ALA A O 1
ATOM 501 N N . GLY A 1 67 ? -10.443 -0.630 14.414 1.00 98.62 67 GLY A N 1
ATOM 502 C CA . GLY A 1 67 ? -11.321 -1.111 13.348 1.00 98.62 67 GLY A CA 1
ATOM 503 C C . GLY A 1 67 ? -12.804 -0.896 13.666 1.00 98.62 67 GLY A C 1
ATOM 504 O O . GLY A 1 67 ? -13.470 -0.175 12.920 1.00 98.62 67 GLY A O 1
ATOM 505 N N . PRO A 1 68 ? -13.314 -1.451 14.783 1.00 98.75 68 PRO A N 1
ATOM 506 C CA . PRO A 1 68 ? -14.688 -1.221 15.224 1.00 98.75 68 PRO A CA 1
ATOM 507 C C . PRO A 1 68 ? -15.014 0.257 15.449 1.00 98.75 68 PRO A C 1
ATOM 509 O O . PRO A 1 68 ? -16.080 0.705 15.036 1.00 98.75 68 PRO A O 1
ATOM 512 N N . ILE A 1 69 ? -14.091 1.037 16.034 1.00 98.62 69 ILE A N 1
ATOM 513 C CA . ILE A 1 69 ? -14.286 2.487 16.193 1.00 98.62 69 ILE A CA 1
ATOM 514 C C . ILE A 1 69 ? -14.466 3.160 14.830 1.00 98.62 69 ILE A C 1
ATOM 516 O O . ILE A 1 69 ? -15.405 3.927 14.660 1.00 98.62 69 ILE A O 1
ATOM 520 N N . ALA A 1 70 ? -13.615 2.862 13.845 1.00 98.56 70 ALA A N 1
ATOM 521 C CA . ALA A 1 70 ? -13.718 3.482 12.529 1.00 98.56 70 ALA A CA 1
ATOM 522 C C . ALA A 1 70 ? -15.048 3.161 11.834 1.00 98.56 70 ALA A C 1
ATOM 524 O O . ALA A 1 70 ? -15.682 4.067 11.293 1.00 98.56 70 ALA A O 1
ATOM 525 N N . ALA A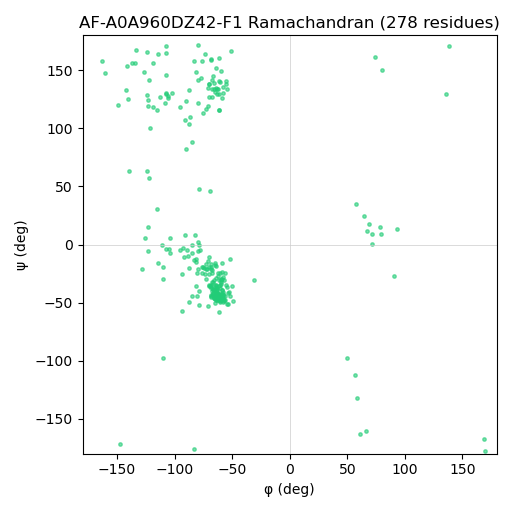 1 71 ? -15.481 1.898 11.881 1.00 98.50 71 ALA A N 1
ATOM 526 C CA . ALA A 1 71 ? -16.770 1.482 11.335 1.00 98.50 71 ALA A CA 1
ATOM 527 C C . ALA A 1 71 ? -17.934 2.210 12.033 1.00 98.50 71 ALA A C 1
ATOM 529 O O . ALA A 1 71 ? -18.778 2.805 11.367 1.00 98.50 71 ALA A O 1
ATOM 530 N N . ALA A 1 72 ? -17.930 2.257 13.371 1.00 98.50 72 ALA A N 1
ATOM 531 C CA . ALA A 1 72 ? -18.942 2.966 14.157 1.00 98.50 72 ALA A CA 1
ATOM 532 C C . ALA A 1 72 ? -18.940 4.489 13.918 1.00 98.50 72 ALA A C 1
ATOM 534 O O . ALA A 1 72 ? -19.982 5.133 14.015 1.00 98.50 72 ALA A O 1
ATOM 535 N N . SER A 1 73 ? -17.785 5.066 13.578 1.00 98.31 73 SER A N 1
ATOM 536 C CA . SER A 1 73 ? -17.633 6.473 13.195 1.00 98.31 73 SER A CA 1
ATOM 537 C C . SER A 1 73 ? -18.042 6.768 11.745 1.00 98.31 73 SER A C 1
ATOM 539 O O . SER A 1 73 ? -17.933 7.915 11.319 1.00 98.31 73 SER A O 1
ATOM 541 N N . GLY A 1 74 ? -18.520 5.773 10.989 1.00 98.00 74 GLY A N 1
ATOM 542 C CA . GLY A 1 74 ? -19.049 5.948 9.634 1.00 98.00 74 GLY A CA 1
ATOM 543 C C . GLY A 1 74 ? -18.036 5.738 8.507 1.00 98.00 74 GLY A C 1
ATOM 544 O O . GLY A 1 74 ? -18.319 6.106 7.367 1.00 98.00 74 GLY A O 1
ATOM 545 N N . ALA A 1 75 ? -16.863 5.155 8.784 1.00 98.38 75 ALA A N 1
ATOM 546 C CA . ALA A 1 75 ? -15.941 4.771 7.720 1.00 98.38 75 ALA A CA 1
ATOM 547 C C . ALA A 1 75 ? -16.572 3.695 6.821 1.00 98.38 75 ALA A C 1
ATOM 549 O O . ALA A 1 75 ? -17.087 2.694 7.304 1.00 98.38 75 ALA A O 1
ATOM 550 N N . ALA A 1 76 ? -16.473 3.868 5.506 1.00 98.44 76 ALA A N 1
ATOM 551 C CA . ALA A 1 76 ? -17.049 2.983 4.501 1.00 98.44 76 ALA A CA 1
ATOM 552 C C . ALA A 1 76 ? -16.275 1.665 4.314 1.00 98.44 76 ALA A C 1
ATOM 554 O O . ALA A 1 76 ? -16.823 0.723 3.752 1.00 98.44 76 ALA A O 1
ATOM 555 N N . ALA A 1 77 ? -15.006 1.600 4.734 1.00 98.69 77 ALA A N 1
ATOM 556 C CA . ALA A 1 77 ? -14.183 0.389 4.742 1.00 98.69 77 ALA A CA 1
ATOM 557 C C . ALA A 1 77 ? -12.950 0.560 5.645 1.00 98.69 77 ALA A C 1
ATOM 559 O O . ALA A 1 77 ? -12.479 1.682 5.874 1.00 98.69 77 ALA A O 1
ATOM 560 N N . VAL A 1 78 ? -12.388 -0.566 6.095 1.00 98.75 78 VAL A N 1
ATOM 561 C CA . VAL A 1 78 ? -11.178 -0.626 6.929 1.00 98.75 78 VAL A CA 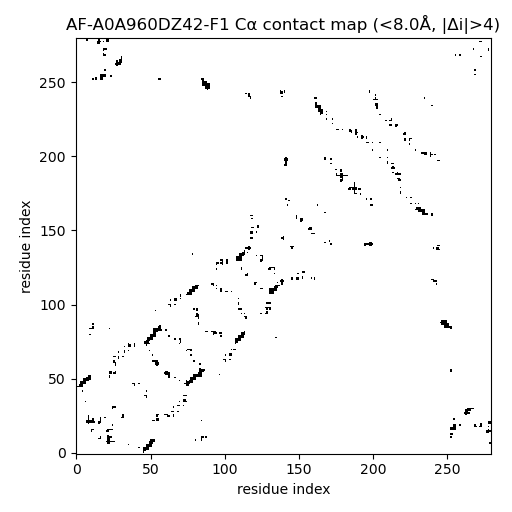1
ATOM 562 C C . VAL A 1 78 ? -10.117 -1.490 6.248 1.00 98.75 78 VAL A C 1
ATOM 564 O O . VAL A 1 78 ? -10.308 -2.683 6.046 1.00 98.75 78 VAL A O 1
ATOM 567 N N . ALA A 1 79 ? -8.956 -0.924 5.930 1.00 98.81 79 ALA A N 1
ATOM 568 C CA . ALA A 1 79 ? -7.814 -1.676 5.413 1.00 98.81 79 ALA A CA 1
ATOM 569 C C . ALA A 1 79 ? -6.766 -1.917 6.506 1.00 98.81 79 ALA A C 1
ATOM 571 O O . ALA A 1 79 ? -6.315 -0.967 7.145 1.00 98.81 79 ALA A O 1
ATOM 572 N N . LEU A 1 80 ? -6.294 -3.154 6.682 1.00 98.88 80 LEU A N 1
ATOM 573 C CA . LEU A 1 80 ? -5.280 -3.491 7.688 1.00 98.88 80 LEU A CA 1
ATOM 574 C C . LEU A 1 80 ? -3.980 -3.965 7.051 1.00 98.88 80 LEU A C 1
ATOM 576 O O . LEU A 1 80 ? -3.912 -5.037 6.451 1.00 98.88 80 LEU A O 1
ATOM 580 N N . HIS A 1 81 ? -2.903 -3.202 7.257 1.00 98.56 81 HIS A N 1
ATOM 581 C CA . HIS A 1 81 ? -1.556 -3.733 7.071 1.00 98.56 81 HIS A CA 1
ATOM 582 C C . HIS A 1 81 ? -1.213 -4.633 8.256 1.00 98.56 81 HIS A C 1
ATOM 584 O O . HIS A 1 81 ? -1.039 -4.146 9.370 1.00 98.56 81 HIS A O 1
ATOM 590 N N . ALA A 1 82 ? -1.070 -5.931 7.993 1.00 98.06 82 ALA A N 1
ATOM 591 C CA . ALA A 1 82 ? -0.733 -6.987 8.950 1.00 98.06 82 ALA A CA 1
ATOM 592 C C . ALA A 1 82 ? 0.719 -6.918 9.482 1.00 98.06 82 ALA A C 1
ATOM 594 O O . ALA A 1 82 ? 1.457 -7.898 9.483 1.00 98.06 82 ALA A O 1
ATOM 595 N N . ARG A 1 83 ? 1.173 -5.726 9.871 1.00 97.94 83 ARG A N 1
ATOM 596 C CA . ARG A 1 83 ? 2.418 -5.468 10.601 1.00 97.94 83 ARG A CA 1
ATOM 597 C C . ARG A 1 83 ? 2.188 -4.363 11.625 1.00 97.94 83 ARG A C 1
ATOM 599 O O . ARG A 1 83 ? 1.363 -3.475 11.396 1.00 97.94 83 ARG A O 1
ATOM 606 N N . THR A 1 84 ? 2.966 -4.357 12.699 1.00 98.19 84 THR A N 1
ATOM 607 C CA . THR A 1 84 ? 3.072 -3.198 13.597 1.00 98.19 84 THR A CA 1
ATOM 608 C C . THR A 1 84 ? 3.880 -2.087 12.929 1.00 98.19 84 THR A C 1
ATOM 610 O O . THR A 1 84 ? 4.533 -2.294 11.898 1.00 98.19 84 THR A O 1
ATOM 613 N N . ALA A 1 85 ? 3.806 -0.865 13.445 1.00 97.00 85 ALA A N 1
ATOM 614 C CA . ALA A 1 85 ? 4.584 0.254 12.928 1.00 97.00 85 ALA A CA 1
ATOM 615 C C . ALA A 1 85 ? 6.093 0.043 13.115 1.00 97.00 85 ALA A C 1
ATOM 617 O O . ALA A 1 85 ? 6.854 0.309 12.180 1.00 97.00 85 ALA A O 1
ATOM 618 N N . GLU A 1 86 ? 6.502 -0.516 14.257 1.00 97.19 86 GLU A N 1
ATOM 619 C CA . GLU A 1 86 ? 7.890 -0.837 14.583 1.00 97.19 86 GLU A CA 1
ATOM 620 C C . GLU A 1 86 ? 8.505 -1.812 13.576 1.00 97.19 86 GLU A C 1
ATOM 622 O O . GLU A 1 86 ? 9.607 -1.581 13.070 1.00 97.19 86 GLU A O 1
ATOM 627 N N . GLN A 1 87 ? 7.771 -2.862 13.202 1.00 96.38 87 GLN A N 1
ATOM 628 C CA . GLN A 1 87 ? 8.220 -3.830 12.198 1.00 96.38 87 GLN A CA 1
ATOM 629 C C . GLN A 1 87 ? 8.505 -3.171 10.840 1.00 96.38 87 GLN A C 1
ATOM 631 O O . GLN A 1 87 ? 9.288 -3.691 10.049 1.00 96.38 87 GLN A O 1
ATOM 636 N N . ALA A 1 88 ? 7.902 -2.013 10.543 1.00 93.00 88 ALA A N 1
ATOM 637 C CA . ALA A 1 88 ? 8.019 -1.314 9.269 1.00 93.00 88 ALA A CA 1
ATOM 638 C C . ALA A 1 88 ? 7.753 -2.247 8.069 1.00 93.00 88 ALA A C 1
ATOM 640 O O . ALA A 1 88 ? 6.593 -2.476 7.708 1.00 93.00 88 ALA A O 1
ATOM 641 N N . TYR A 1 89 ? 8.811 -2.764 7.442 1.00 91.62 89 TYR A N 1
ATOM 642 C CA . TYR A 1 89 ? 8.756 -3.690 6.315 1.00 91.62 89 TYR A CA 1
ATOM 643 C C . TYR A 1 89 ? 9.545 -4.989 6.534 1.00 91.62 89 TYR A C 1
ATOM 645 O O . TYR A 1 89 ? 9.649 -5.772 5.586 1.00 91.62 89 TYR A O 1
ATOM 653 N N . SER A 1 90 ? 10.100 -5.211 7.729 1.00 91.12 90 SER A N 1
ATOM 654 C CA . SER A 1 90 ? 10.795 -6.447 8.089 1.00 91.12 90 SER A CA 1
ATOM 655 C C . SER A 1 90 ? 9.810 -7.560 8.458 1.00 91.12 90 SER A C 1
ATOM 657 O O . SER A 1 90 ? 8.596 -7.348 8.546 1.00 91.12 90 SER A O 1
ATOM 659 N N . GLY A 1 91 ? 10.340 -8.773 8.631 1.00 91.56 91 GLY A N 1
ATOM 660 C CA . GLY A 1 91 ? 9.545 -9.949 8.977 1.00 91.56 91 GLY A CA 1
ATOM 661 C C . GLY A 1 91 ? 8.492 -10.296 7.921 1.00 91.56 91 GLY A C 1
ATOM 662 O O . GLY A 1 91 ? 8.541 -9.827 6.778 1.00 91.56 91 GLY A O 1
ATOM 663 N N . ARG A 1 92 ? 7.522 -11.118 8.315 1.00 94.62 92 ARG A N 1
ATOM 664 C CA . ARG A 1 92 ? 6.361 -11.491 7.497 1.00 94.62 92 ARG A CA 1
ATOM 665 C C . ARG A 1 92 ? 5.119 -10.795 8.034 1.00 94.62 92 ARG A C 1
ATOM 667 O O . ARG A 1 92 ? 5.021 -10.575 9.236 1.00 94.62 92 ARG A O 1
ATOM 674 N N . ALA A 1 93 ? 4.207 -10.423 7.144 1.00 97.19 93 ALA A N 1
ATOM 675 C CA . ALA A 1 93 ? 2.898 -9.940 7.553 1.00 97.19 93 ALA A CA 1
ATOM 676 C C . ALA A 1 93 ? 2.131 -11.053 8.292 1.00 97.19 93 ALA A C 1
ATOM 678 O O . ALA A 1 93 ? 2.034 -12.162 7.771 1.00 97.19 93 ALA A O 1
ATOM 679 N N . ASP A 1 94 ? 1.587 -10.761 9.474 1.00 98.25 94 ASP A N 1
ATOM 680 C CA . ASP A 1 94 ? 0.756 -11.700 10.235 1.00 98.25 94 ASP A CA 1
ATOM 681 C C . ASP A 1 94 ? -0.701 -11.628 9.761 1.00 98.25 94 ASP A C 1
ATOM 683 O O . ASP A 1 94 ? -1.515 -10.850 10.264 1.00 98.25 94 ASP A O 1
ATOM 687 N N . TRP A 1 95 ? -1.034 -12.428 8.750 1.00 98.69 95 TRP A N 1
ATOM 688 C CA . TRP A 1 95 ? -2.376 -12.441 8.167 1.00 98.69 95 TRP A CA 1
ATOM 689 C C . TRP A 1 95 ? -3.462 -12.899 9.151 1.00 98.69 95 TRP A C 1
ATOM 691 O O . TRP A 1 95 ? -4.621 -12.530 8.970 1.00 98.69 95 TRP A O 1
ATOM 701 N N . SER A 1 96 ? -3.111 -13.577 10.252 1.00 98.69 96 SER A N 1
ATOM 702 C CA . SER A 1 96 ? -4.088 -13.923 11.292 1.00 98.69 96 SER A CA 1
ATOM 703 C C . SER A 1 96 ? -4.709 -12.682 11.949 1.00 98.69 96 SER A C 1
ATOM 705 O O . SER A 1 96 ? -5.862 -12.721 12.371 1.00 98.69 96 SER A O 1
ATOM 707 N N . ALA A 1 97 ? -3.999 -11.548 11.977 1.00 98.75 97 ALA A N 1
ATOM 708 C CA . ALA A 1 97 ? -4.557 -10.280 12.441 1.00 98.75 97 ALA A CA 1
ATOM 709 C C . ALA A 1 97 ? -5.667 -9.751 11.515 1.00 98.75 97 ALA A C 1
ATOM 711 O O . ALA A 1 97 ? -6.620 -9.141 11.990 1.00 98.75 97 ALA A O 1
ATOM 712 N N . ILE A 1 98 ? -5.581 -10.008 10.204 1.00 98.88 98 ILE A N 1
ATOM 713 C CA . ILE A 1 98 ? -6.635 -9.631 9.248 1.00 98.88 98 ILE A CA 1
ATOM 714 C C . ILE A 1 98 ? -7.888 -10.469 9.505 1.00 98.88 98 ILE A C 1
ATOM 716 O O . ILE A 1 98 ? -8.973 -9.902 9.567 1.00 98.88 98 ILE A O 1
ATOM 720 N N . ALA A 1 99 ? -7.732 -11.778 9.730 1.00 98.88 99 ALA A N 1
ATOM 721 C CA . ALA A 1 99 ? -8.849 -12.663 10.063 1.00 98.88 99 ALA A CA 1
ATOM 722 C C . ALA A 1 99 ? -9.579 -12.201 11.337 1.00 98.88 99 ALA A C 1
ATOM 724 O O . ALA A 1 99 ? -10.785 -11.972 11.315 1.00 98.88 99 ALA A O 1
ATOM 725 N N . ARG A 1 100 ? -8.831 -11.930 12.418 1.00 98.81 100 ARG A N 1
ATOM 726 C CA . ARG A 1 100 ? -9.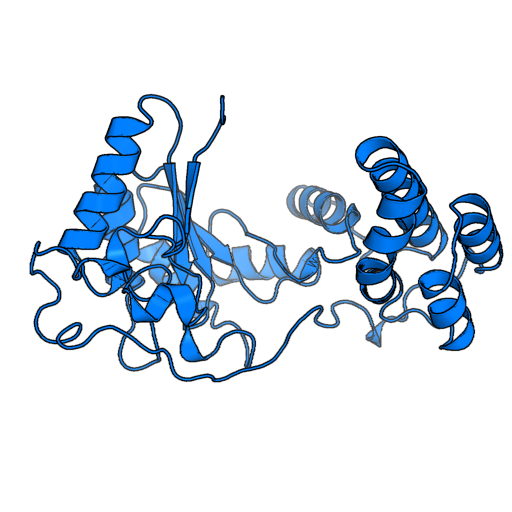406 -11.403 13.672 1.00 98.81 100 ARG A CA 1
ATOM 727 C C . ARG A 1 100 ? -10.104 -10.057 13.478 1.00 98.81 100 ARG A C 1
ATOM 729 O O . ARG A 1 100 ? -11.134 -9.802 14.093 1.00 98.81 100 ARG A O 1
ATOM 736 N N . LEU A 1 101 ? -9.556 -9.178 12.634 1.00 98.81 101 LEU A N 1
ATOM 737 C CA . LEU A 1 101 ? -10.215 -7.909 12.324 1.00 98.81 101 LEU A CA 1
ATOM 738 C C . LEU A 1 101 ? -11.520 -8.124 11.553 1.00 98.81 101 LEU A C 1
ATOM 740 O O . LEU A 1 101 ? -12.508 -7.462 11.854 1.00 98.81 101 LEU A O 1
ATOM 744 N N . LYS A 1 102 ? -11.526 -9.037 10.576 1.00 98.62 102 LYS A N 1
ATOM 745 C CA . LYS A 1 102 ? -12.719 -9.381 9.798 1.00 98.62 102 LYS A CA 1
ATOM 746 C C . LYS A 1 102 ? -13.834 -9.951 10.679 1.00 98.62 102 LYS A C 1
ATOM 748 O O . LYS A 1 102 ? -14.998 -9.652 10.446 1.00 98.62 102 LYS A O 1
ATOM 753 N N . GLU A 1 103 ? -13.485 -10.719 11.709 1.00 98.50 103 GLU A N 1
ATOM 754 C CA . GLU A 1 103 ? -14.438 -11.192 12.722 1.00 98.50 103 GLU A CA 1
ATOM 755 C C . GLU A 1 103 ? -15.007 -10.041 13.572 1.00 98.50 103 GLU A C 1
ATOM 757 O O . GLU A 1 103 ? -16.190 -10.046 13.907 1.00 98.50 103 GLU A O 1
ATOM 762 N N . ALA A 1 104 ? -14.180 -9.046 13.912 1.00 98.44 104 ALA A N 1
ATOM 763 C CA . ALA A 1 104 ? -14.570 -7.918 14.760 1.00 98.44 104 ALA A CA 1
ATOM 764 C C . ALA A 1 104 ? -15.338 -6.806 14.019 1.00 98.44 104 ALA A C 1
ATOM 766 O O . ALA A 1 104 ? -16.080 -6.054 14.650 1.00 98.44 104 ALA A O 1
ATOM 767 N N . VAL A 1 105 ? -15.156 -6.675 12.702 1.00 98.50 105 VAL A N 1
ATOM 768 C CA . VAL A 1 105 ? -15.772 -5.635 11.864 1.00 98.50 105 VAL A CA 1
ATOM 769 C C . VAL A 1 105 ? -16.598 -6.302 10.770 1.00 98.50 105 VAL A C 1
ATOM 771 O O . VAL A 1 105 ? -16.067 -6.761 9.760 1.00 98.50 105 VAL A O 1
ATOM 774 N N . THR A 1 106 ? -17.912 -6.350 10.984 1.00 95.88 106 THR A N 1
ATOM 775 C CA . THR A 1 106 ? -18.850 -7.057 10.095 1.00 95.88 106 THR A CA 1
ATOM 776 C C . THR A 1 106 ? -19.759 -6.125 9.294 1.00 95.88 106 THR A C 1
ATOM 778 O O . THR A 1 106 ? -20.267 -6.535 8.253 1.00 95.88 106 THR A O 1
ATOM 781 N N . ASP A 1 107 ? -19.911 -4.869 9.724 1.00 95.81 107 ASP A N 1
ATOM 782 C CA . ASP A 1 107 ? -20.822 -3.900 9.101 1.00 95.81 107 ASP A CA 1
ATOM 783 C C . ASP A 1 107 ? -20.259 -3.250 7.826 1.00 95.81 107 ASP A C 1
ATOM 785 O O . ASP A 1 107 ? -21.016 -2.734 7.004 1.00 95.81 107 ASP A O 1
ATOM 789 N N . VAL A 1 108 ? -18.932 -3.264 7.650 1.00 98.56 108 VAL A N 1
ATOM 790 C CA . VAL A 1 108 ? -18.238 -2.654 6.504 1.00 98.56 108 VAL A CA 1
ATOM 791 C C . VAL A 1 108 ? -17.127 -3.566 5.974 1.00 98.56 108 VAL A C 1
ATOM 793 O O . VAL A 1 108 ? -16.609 -4.393 6.727 1.00 98.56 108 VAL A O 1
ATOM 796 N N . PRO A 1 109 ? -16.720 -3.424 4.697 1.00 98.75 109 PRO A N 1
ATOM 797 C CA . PRO A 1 109 ? -15.630 -4.210 4.135 1.00 98.75 109 PRO A CA 1
ATOM 798 C C . PRO A 1 109 ? -14.308 -4.050 4.897 1.00 98.75 109 PRO A C 1
ATOM 800 O O . PRO A 1 109 ? -13.866 -2.934 5.193 1.00 98.75 109 PRO A O 1
ATOM 803 N N . VAL A 1 110 ? -13.635 -5.174 5.135 1.00 98.88 110 VAL A N 1
ATOM 804 C CA . VAL A 1 110 ? -12.276 -5.264 5.669 1.00 98.88 110 VAL A CA 1
ATOM 805 C C . VAL A 1 110 ? -11.335 -5.711 4.559 1.00 98.88 110 VAL A C 1
ATOM 807 O O . VAL A 1 110 ? -11.493 -6.791 3.991 1.00 98.88 110 VAL A O 1
ATOM 810 N N . LEU A 1 111 ? -10.321 -4.897 4.264 1.00 98.81 111 LEU A N 1
ATOM 811 C CA . LEU A 1 111 ? -9.340 -5.165 3.214 1.00 98.81 111 LEU A CA 1
ATOM 812 C C . LEU A 1 111 ? -7.996 -5.596 3.810 1.00 98.81 111 LEU A C 1
ATOM 814 O O . LEU A 1 111 ? -7.391 -4.883 4.618 1.00 98.81 111 LEU A O 1
ATOM 818 N N . GLY A 1 112 ? -7.486 -6.745 3.375 1.00 98.75 112 GLY A N 1
ATOM 819 C CA . GLY A 1 112 ? -6.196 -7.266 3.817 1.00 98.75 112 GLY A CA 1
ATOM 820 C C . GLY A 1 112 ? -5.009 -6.606 3.107 1.00 98.75 112 GLY A C 1
ATOM 821 O O . GLY A 1 112 ? -5.047 -6.327 1.909 1.00 98.75 112 GLY A O 1
ATOM 822 N N . ASN A 1 113 ? -3.915 -6.342 3.825 1.00 98.62 113 ASN A N 1
ATOM 823 C CA . ASN A 1 113 ? -2.706 -5.757 3.247 1.00 98.62 113 ASN A CA 1
ATOM 824 C C . ASN A 1 113 ? -1.427 -6.351 3.846 1.00 98.62 113 ASN A C 1
ATOM 826 O O . ASN A 1 113 ? -1.227 -6.378 5.059 1.00 98.62 113 ASN A O 1
ATOM 830 N N . GLY A 1 114 ? -0.492 -6.719 2.971 1.00 97.12 114 GLY A N 1
ATOM 831 C CA . GLY A 1 114 ? 0.852 -7.140 3.354 1.00 97.12 114 GLY A CA 1
ATOM 832 C C . GLY A 1 114 ? 1.299 -8.375 2.589 1.00 97.12 114 GLY A C 1
ATOM 833 O O . GLY A 1 114 ? 0.597 -9.371 2.565 1.00 97.12 114 GLY A O 1
ATOM 834 N N . ASP A 1 115 ? 2.490 -8.304 1.999 1.00 96.94 115 ASP A N 1
ATOM 835 C CA . ASP A 1 115 ? 3.174 -9.432 1.347 1.00 96.94 115 ASP A CA 1
ATOM 836 C C . ASP A 1 115 ? 2.392 -10.108 0.208 1.00 96.94 115 ASP A C 1
ATOM 838 O O . ASP A 1 115 ? 2.517 -11.304 -0.021 1.00 96.94 115 ASP A O 1
ATOM 842 N N . ILE A 1 116 ? 1.632 -9.306 -0.543 1.00 97.56 116 ILE A N 1
ATOM 843 C CA . ILE A 1 116 ? 1.026 -9.701 -1.818 1.00 97.56 116 ILE A CA 1
ATOM 844 C C . ILE A 1 116 ? 1.999 -9.336 -2.935 1.00 97.56 116 ILE A C 1
ATOM 846 O O . ILE A 1 116 ? 2.185 -8.151 -3.244 1.00 97.56 116 ILE A O 1
ATOM 850 N N . TRP A 1 117 ? 2.639 -10.346 -3.516 1.00 96.19 117 TRP A N 1
ATOM 851 C CA . TRP A 1 117 ? 3.643 -10.185 -4.564 1.00 96.19 117 TRP A CA 1
ATOM 852 C C . TRP A 1 117 ? 3.141 -10.682 -5.913 1.00 96.19 117 TRP A C 1
ATOM 854 O O . TRP A 1 117 ? 3.525 -10.125 -6.936 1.00 96.19 117 TRP A O 1
ATOM 864 N N . VAL A 1 118 ? 2.253 -11.669 -5.942 1.00 96.56 118 VAL A N 1
ATOM 865 C CA . VAL A 1 118 ? 1.570 -12.161 -7.149 1.00 96.56 118 VAL A CA 1
ATOM 866 C C . VAL A 1 118 ? 0.071 -12.318 -6.901 1.00 96.56 118 VAL A C 1
ATOM 868 O O . VAL A 1 118 ? -0.378 -12.282 -5.757 1.00 96.56 118 VAL A O 1
ATOM 871 N N . ALA A 1 119 ? -0.716 -12.507 -7.962 1.00 97.12 119 ALA A N 1
ATOM 872 C CA . ALA A 1 119 ? -2.167 -12.658 -7.838 1.00 97.12 119 ALA A CA 1
ATOM 873 C C . ALA A 1 119 ? -2.570 -13.855 -6.953 1.00 97.12 119 ALA A C 1
ATOM 875 O O . ALA A 1 119 ? -3.513 -13.755 -6.172 1.00 97.12 119 ALA A O 1
ATOM 876 N N . ALA A 1 120 ? -1.792 -14.943 -6.982 1.00 96.94 120 ALA A N 1
ATOM 877 C CA . ALA A 1 120 ? -1.998 -16.093 -6.103 1.00 96.94 120 ALA A CA 1
ATOM 878 C C . ALA A 1 120 ? -1.875 -15.748 -4.604 1.00 96.94 120 ALA A C 1
ATOM 880 O O . ALA A 1 120 ? -2.560 -16.354 -3.785 1.00 96.94 120 ALA A O 1
ATOM 881 N N . ASP A 1 121 ? -1.051 -14.760 -4.227 1.00 98.00 121 ASP A N 1
ATOM 882 C CA . ASP A 1 121 ? -0.969 -14.308 -2.832 1.00 98.00 121 ASP A CA 1
ATOM 883 C C . ASP A 1 121 ? -2.251 -13.602 -2.388 1.00 98.00 121 ASP A C 1
ATOM 885 O O . ASP A 1 121 ? -2.655 -13.745 -1.239 1.00 98.00 121 ASP A O 1
ATOM 889 N N . ALA A 1 122 ? -2.896 -12.852 -3.285 1.00 98.19 122 ALA A N 1
ATOM 890 C CA . ALA A 1 122 ? -4.151 -12.171 -2.986 1.00 98.19 122 ALA A CA 1
ATOM 891 C C . ALA A 1 122 ? -5.299 -13.164 -2.789 1.00 98.19 122 ALA A C 1
ATOM 893 O O . ALA A 1 122 ? -6.036 -13.043 -1.815 1.00 98.19 122 ALA A O 1
ATOM 894 N N . LEU A 1 123 ? -5.410 -14.164 -3.673 1.00 98.25 123 LEU A N 1
ATOM 895 C CA . LEU A 1 123 ? -6.397 -15.237 -3.522 1.00 98.25 123 LEU A CA 1
ATOM 896 C C . LEU A 1 123 ? -6.192 -15.990 -2.206 1.00 98.25 123 LEU A C 1
ATOM 898 O O . LEU A 1 123 ? -7.146 -16.186 -1.463 1.00 98.25 123 LEU A O 1
ATOM 902 N N . ARG A 1 124 ? -4.939 -16.337 -1.888 1.00 98.38 124 ARG A N 1
ATOM 903 C CA . ARG A 1 124 ? -4.591 -17.004 -0.631 1.00 98.38 124 ARG A CA 1
ATOM 904 C C . ARG A 1 124 ? -4.935 -16.148 0.590 1.00 98.38 124 ARG A C 1
ATOM 906 O O . ARG A 1 124 ? -5.475 -16.671 1.550 1.00 98.38 124 ARG A O 1
ATOM 913 N N . MET A 1 125 ? -4.659 -14.842 0.562 1.00 98.69 125 MET A N 1
ATOM 914 C CA . MET A 1 125 ? -5.028 -13.948 1.665 1.00 98.69 125 MET A CA 1
ATOM 915 C C . MET A 1 125 ? -6.541 -13.924 1.890 1.00 98.69 125 MET A C 1
ATOM 917 O O . MET A 1 125 ? -6.981 -13.996 3.034 1.00 98.69 125 MET A O 1
ATOM 921 N N . VAL A 1 126 ? -7.333 -13.814 0.821 1.00 98.69 126 VAL A N 1
ATOM 922 C CA . VAL A 1 126 ? -8.799 -13.816 0.925 1.00 98.69 126 VAL A CA 1
ATOM 923 C C . VAL A 1 126 ? -9.301 -15.156 1.466 1.00 98.69 126 VAL A C 1
ATOM 925 O O . VAL A 1 126 ? -10.112 -15.159 2.385 1.00 98.69 126 VAL A O 1
ATOM 928 N N . ASP A 1 127 ? -8.769 -16.274 0.970 1.00 98.56 127 ASP A N 1
ATOM 929 C CA . ASP A 1 127 ? -9.123 -17.626 1.425 1.00 98.56 127 ASP A CA 1
ATOM 930 C C . ASP A 1 127 ? -8.775 -17.860 2.907 1.00 98.56 127 ASP A C 1
ATOM 932 O O . ASP A 1 127 ? -9.616 -18.297 3.687 1.00 98.56 127 ASP A O 1
ATOM 936 N N . GLU A 1 128 ? -7.561 -17.495 3.328 1.00 98.62 128 GLU A N 1
ATOM 937 C CA . GLU A 1 128 ? -7.080 -17.721 4.697 1.00 98.62 128 GLU A CA 1
ATOM 938 C C . GLU A 1 128 ? -7.728 -16.795 5.737 1.00 98.62 128 GLU A C 1
ATOM 940 O O . GLU A 1 128 ? -7.811 -17.155 6.911 1.00 98.62 128 GLU A O 1
ATOM 945 N N . THR A 1 129 ? -8.132 -15.582 5.343 1.00 98.75 129 THR A N 1
ATOM 946 C CA . THR A 1 129 ? -8.557 -14.539 6.297 1.00 98.75 129 THR A CA 1
ATOM 947 C C . THR A 1 129 ? -10.027 -14.158 6.203 1.00 98.75 129 THR A C 1
ATOM 949 O O . THR A 1 129 ? -10.535 -13.497 7.107 1.00 98.75 129 THR A O 1
ATOM 952 N N . GLY A 1 130 ? -10.710 -14.521 5.116 1.00 98.62 130 GLY A N 1
ATOM 953 C CA . GLY A 1 130 ? -12.086 -14.107 4.849 1.00 98.62 130 GLY A CA 1
ATOM 954 C C . GLY A 1 130 ? -12.260 -12.607 4.581 1.00 98.62 130 GLY A C 1
ATOM 955 O O . GLY A 1 130 ? -13.391 -12.120 4.606 1.00 98.62 130 GLY A O 1
ATOM 956 N N . CYS A 1 131 ? -11.176 -11.850 4.367 1.00 98.69 131 CYS A N 1
ATOM 957 C CA . CYS A 1 131 ? -11.264 -10.425 4.052 1.00 98.69 131 CYS A CA 1
ATOM 958 C C . CYS A 1 131 ? -11.978 -10.182 2.710 1.00 98.69 131 CYS A C 1
ATOM 960 O O . CYS A 1 131 ? -11.939 -11.014 1.806 1.00 98.69 131 CYS A O 1
ATOM 962 N N . ASP A 1 132 ? -12.620 -9.024 2.557 1.00 98.56 132 ASP A N 1
ATOM 963 C CA . ASP A 1 132 ? -13.480 -8.726 1.398 1.00 98.56 132 ASP A CA 1
ATOM 964 C C . ASP A 1 132 ? -12.689 -8.322 0.145 1.00 98.56 132 ASP A C 1
ATOM 966 O O . ASP A 1 132 ? -13.245 -8.107 -0.931 1.00 98.56 132 ASP A O 1
ATOM 970 N N . GLY A 1 133 ? -11.374 -8.180 0.286 1.00 98.06 133 GLY A N 1
ATOM 971 C CA . GLY A 1 133 ? -10.475 -7.791 -0.781 1.00 98.06 133 GLY A CA 1
ATOM 972 C C . GLY A 1 133 ? -9.088 -7.469 -0.252 1.00 98.06 133 GLY A C 1
ATOM 973 O O . GLY A 1 133 ? -8.799 -7.572 0.942 1.00 98.06 133 GLY A O 1
ATOM 974 N N . VAL A 1 134 ? -8.211 -7.051 -1.159 1.00 98.31 134 VAL A N 1
ATOM 975 C CA . VAL A 1 134 ? -6.809 -6.803 -0.834 1.00 98.31 134 VAL A CA 1
ATOM 976 C C . VAL A 1 134 ? -6.345 -5.416 -1.243 1.00 98.31 134 VAL A C 1
ATOM 978 O O . VAL A 1 134 ? -6.753 -4.873 -2.267 1.00 98.31 134 VAL A O 1
ATOM 981 N N . VAL A 1 135 ? -5.405 -4.869 -0.478 1.00 97.75 135 VAL A N 1
ATOM 982 C CA . VAL A 1 135 ? -4.643 -3.675 -0.849 1.00 97.75 135 VAL A CA 1
ATOM 983 C C . VAL A 1 135 ? -3.221 -4.096 -1.194 1.00 97.75 135 VAL A C 1
ATOM 985 O O . VAL A 1 135 ? -2.543 -4.759 -0.403 1.00 97.75 135 VAL A O 1
ATOM 988 N N . VAL A 1 136 ? -2.721 -3.659 -2.349 1.00 96.19 136 VAL A N 1
ATOM 989 C CA . VAL A 1 136 ? -1.364 -3.970 -2.819 1.00 96.19 136 VAL A CA 1
ATOM 990 C C . VAL A 1 136 ? -0.514 -2.707 -2.837 1.00 96.19 136 VAL A C 1
ATOM 992 O O . VAL A 1 136 ? -0.889 -1.694 -3.413 1.00 96.19 136 VAL A O 1
ATOM 995 N N . GLY A 1 137 ? 0.647 -2.776 -2.183 1.00 93.81 137 GLY A N 1
ATOM 996 C CA . GLY A 1 137 ? 1.633 -1.695 -2.161 1.00 93.81 137 GLY A CA 1
ATOM 997 C C . GLY A 1 137 ? 2.875 -2.069 -2.961 1.00 93.81 137 GLY A C 1
ATOM 998 O O . GLY A 1 137 ? 2.910 -1.990 -4.179 1.00 93.81 137 GLY A O 1
ATOM 999 N N . ARG A 1 138 ? 3.921 -2.535 -2.274 1.00 94.75 138 ARG A N 1
ATOM 1000 C CA . ARG A 1 138 ? 5.229 -2.818 -2.894 1.00 94.75 138 ARG A CA 1
ATOM 1001 C C . ARG A 1 138 ? 5.182 -3.829 -4.053 1.00 94.75 138 ARG A C 1
ATOM 1003 O O . ARG A 1 138 ? 6.018 -3.736 -4.946 1.00 94.75 138 ARG A O 1
ATOM 1010 N N . GLY A 1 139 ? 4.225 -4.759 -4.062 1.00 94.44 139 GLY A N 1
ATOM 1011 C CA . GLY A 1 139 ? 4.090 -5.777 -5.111 1.00 94.44 139 GLY A CA 1
ATOM 1012 C C . GLY A 1 139 ? 3.883 -5.220 -6.524 1.00 94.44 139 GLY A C 1
ATOM 1013 O O . GLY A 1 139 ? 4.352 -5.839 -7.483 1.00 94.44 139 GLY A O 1
ATOM 1014 N N . CYS A 1 140 ? 3.264 -4.038 -6.658 1.00 94.69 140 CYS A N 1
ATOM 1015 C CA . CYS A 1 140 ? 3.001 -3.404 -7.956 1.00 94.69 140 CYS A CA 1
ATOM 1016 C C . CYS A 1 140 ? 4.142 -2.495 -8.449 1.00 94.69 140 CYS A C 1
ATOM 1018 O O . CYS A 1 140 ? 4.093 -1.995 -9.573 1.00 94.69 140 CYS A O 1
ATOM 1020 N N . LEU A 1 141 ? 5.199 -2.287 -7.649 1.00 95.50 141 LEU A N 1
ATOM 1021 C CA . LEU A 1 141 ? 6.337 -1.458 -8.051 1.00 95.50 141 LEU A CA 1
ATOM 1022 C C . LEU A 1 141 ? 7.024 -2.059 -9.285 1.00 95.50 141 LEU A C 1
ATOM 1024 O O . LEU A 1 141 ? 7.590 -3.151 -9.223 1.00 95.50 141 LEU A O 1
ATOM 1028 N N . GLY A 1 142 ? 6.979 -1.324 -10.401 1.00 94.31 142 GLY A N 1
ATOM 1029 C CA . GLY A 1 142 ? 7.505 -1.771 -11.695 1.00 94.31 142 GLY A CA 1
ATOM 1030 C C . GLY A 1 142 ? 6.712 -2.911 -12.340 1.00 94.31 142 GLY A C 1
ATOM 1031 O O . GLY A 1 142 ? 7.253 -3.606 -13.192 1.00 94.31 142 GLY A O 1
ATOM 1032 N N . ARG A 1 143 ? 5.469 -3.146 -11.900 1.00 94.56 143 ARG A N 1
ATOM 1033 C CA . ARG A 1 143 ? 4.584 -4.211 -12.394 1.00 94.56 143 ARG A CA 1
ATOM 1034 C C . ARG A 1 143 ? 3.145 -3.703 -12.530 1.00 94.56 143 ARG A C 1
ATOM 1036 O O . ARG A 1 143 ? 2.266 -4.186 -11.817 1.00 94.56 143 ARG A O 1
ATOM 1043 N N . PRO A 1 144 ? 2.881 -2.717 -13.407 1.00 93.62 144 PRO A N 1
ATOM 1044 C CA . PRO A 1 144 ? 1.532 -2.171 -13.581 1.00 93.62 144 PRO A CA 1
ATOM 1045 C C . PRO A 1 144 ? 0.506 -3.234 -14.008 1.00 93.62 144 PRO A C 1
ATOM 1047 O O . PRO A 1 144 ? -0.654 -3.157 -13.615 1.00 93.62 144 PRO A O 1
ATOM 1050 N N . TRP A 1 145 ? 0.935 -4.272 -14.732 1.00 94.44 145 TRP A N 1
ATOM 1051 C CA . TRP A 1 145 ? 0.091 -5.405 -15.129 1.00 94.44 145 TRP A CA 1
ATOM 1052 C C . TRP A 1 145 ? -0.418 -6.252 -13.951 1.00 94.44 145 TRP A C 1
ATOM 1054 O O . TRP A 1 145 ? -1.421 -6.938 -14.114 1.00 94.44 145 TRP A O 1
ATOM 1064 N N . LEU A 1 146 ? 0.182 -6.154 -12.753 1.00 95.56 146 LEU A N 1
ATOM 1065 C CA . LEU A 1 146 ? -0.266 -6.912 -11.576 1.00 95.56 146 LEU A CA 1
ATOM 1066 C C . LEU A 1 146 ? -1.743 -6.647 -11.242 1.00 95.56 146 LEU A C 1
ATOM 1068 O O . LEU A 1 146 ? -2.416 -7.526 -10.723 1.00 95.56 146 LEU A O 1
ATOM 1072 N N . PHE A 1 147 ? -2.273 -5.457 -11.532 1.00 95.06 147 PHE A N 1
ATOM 1073 C CA . PHE A 1 147 ? -3.697 -5.179 -11.318 1.00 95.06 147 PHE A CA 1
ATOM 1074 C C . PHE A 1 147 ? -4.599 -5.937 -12.302 1.00 95.06 147 PHE A C 1
ATOM 1076 O O . PHE A 1 147 ? -5.670 -6.397 -11.911 1.00 95.06 147 PHE A O 1
ATOM 1083 N N . GLY A 1 148 ? -4.147 -6.119 -13.546 1.00 95.62 148 GLY A N 1
ATOM 1084 C CA . GLY A 1 148 ? -4.807 -6.988 -14.521 1.00 95.62 148 GLY A CA 1
ATOM 1085 C C . GLY A 1 148 ? -4.763 -8.451 -14.082 1.00 95.62 148 GLY A C 1
ATOM 1086 O O . GLY A 1 148 ? -5.801 -9.108 -14.066 1.00 95.62 148 GLY A O 1
ATOM 1087 N N . ASP A 1 149 ? -3.594 -8.910 -13.626 1.00 96.06 149 ASP A N 1
ATOM 1088 C CA . ASP A 1 149 ? -3.383 -10.245 -13.054 1.00 96.06 149 ASP A CA 1
ATOM 1089 C C . ASP A 1 149 ? -4.323 -10.503 -11.865 1.00 96.06 149 ASP A C 1
ATOM 1091 O O . ASP A 1 149 ? -4.984 -11.534 -11.797 1.00 96.06 149 ASP A O 1
ATOM 1095 N N . LEU A 1 150 ? -4.425 -9.552 -10.931 1.00 97.06 150 LEU A N 1
ATOM 1096 C CA . LEU A 1 150 ? -5.332 -9.639 -9.783 1.00 97.06 150 LEU A CA 1
ATOM 1097 C C . LEU A 1 150 ? -6.789 -9.751 -10.240 1.00 97.06 150 LEU A C 1
ATOM 1099 O O . LEU A 1 150 ? -7.503 -10.644 -9.792 1.00 97.06 150 LEU A O 1
ATOM 1103 N N . ALA A 1 151 ? -7.225 -8.881 -11.153 1.00 96.69 151 ALA A N 1
ATOM 1104 C CA . ALA A 1 151 ? -8.596 -8.891 -11.648 1.00 96.69 151 ALA A CA 1
ATOM 1105 C C . ALA A 1 151 ? -8.945 -10.203 -12.374 1.00 96.69 151 ALA A C 1
ATOM 1107 O O . ALA A 1 151 ? -10.035 -10.733 -12.177 1.00 96.69 151 ALA A O 1
ATOM 1108 N N . ALA A 1 152 ? -8.032 -10.730 -13.193 1.00 97.50 152 ALA A N 1
ATOM 1109 C CA . ALA A 1 152 ? -8.186 -12.015 -13.874 1.00 97.50 152 AL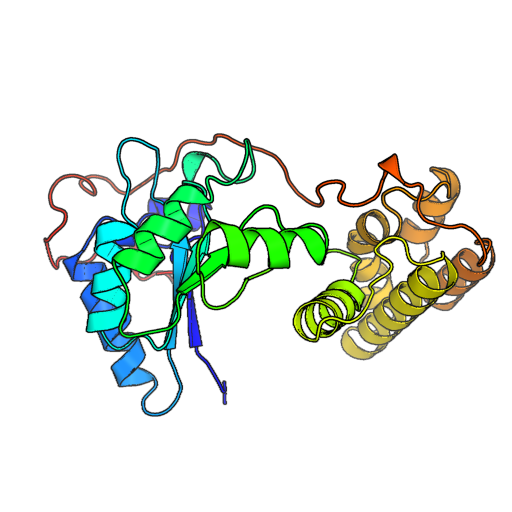A A CA 1
ATOM 1110 C C . ALA A 1 152 ? -8.271 -13.179 -12.875 1.00 97.50 152 ALA A C 1
ATOM 1112 O O . ALA A 1 152 ? -9.212 -13.972 -12.927 1.00 97.50 152 ALA A O 1
ATOM 1113 N N . ALA A 1 153 ? -7.364 -13.224 -11.897 1.00 97.38 153 ALA A N 1
ATOM 1114 C CA . ALA A 1 153 ? -7.360 -14.254 -10.863 1.00 97.38 153 ALA A CA 1
ATOM 1115 C C . ALA A 1 153 ? -8.666 -14.272 -10.048 1.00 97.38 153 ALA A C 1
ATOM 1117 O O . ALA A 1 153 ? -9.234 -15.340 -9.830 1.00 97.38 153 ALA A O 1
ATOM 1118 N N . PHE A 1 154 ? -9.194 -13.105 -9.656 1.00 96.75 154 PHE A N 1
ATOM 1119 C CA . PHE A 1 154 ? -10.482 -13.012 -8.951 1.00 96.75 154 PHE A CA 1
ATOM 1120 C C . PHE A 1 154 ? -11.694 -13.391 -9.823 1.00 96.75 154 PHE A C 1
ATOM 1122 O O . PHE A 1 154 ? -12.736 -13.747 -9.279 1.00 96.75 154 PHE A O 1
ATOM 1129 N N . ARG A 1 155 ? -11.572 -13.377 -11.160 1.00 97.69 155 ARG A N 1
ATOM 1130 C CA . ARG A 1 155 ? -12.574 -13.946 -12.085 1.00 97.69 155 ARG A CA 1
ATOM 1131 C C . ARG A 1 155 ? -12.407 -15.454 -12.320 1.00 97.69 155 ARG A C 1
ATOM 1133 O O . ARG A 1 155 ? -13.188 -16.036 -13.067 1.00 97.69 155 ARG A O 1
ATOM 1140 N N . GLY A 1 156 ? -11.415 -16.092 -11.696 1.00 96.62 156 GLY A N 1
ATOM 1141 C CA . GLY A 1 156 ? -11.101 -17.509 -11.894 1.00 96.62 156 GLY A CA 1
ATOM 1142 C C . GLY A 1 156 ? -10.325 -17.801 -13.182 1.00 96.62 156 GLY A C 1
ATOM 1143 O O . GLY A 1 156 ? -10.260 -18.952 -13.612 1.00 96.62 156 GLY A O 1
ATOM 1144 N N . GLU A 1 157 ? -9.746 -16.780 -13.816 1.00 97.12 157 GLU A N 1
ATOM 1145 C CA . GLU A 1 157 ? -8.921 -16.937 -15.013 1.00 97.12 157 GLU A CA 1
ATOM 1146 C C . GLU A 1 157 ? -7.493 -17.361 -14.637 1.00 97.12 157 GLU A C 1
ATOM 1148 O O . GLU A 1 157 ? -6.963 -16.992 -13.585 1.00 97.12 157 GLU A O 1
ATOM 1153 N N . ALA A 1 158 ? -6.844 -18.131 -15.514 1.00 92.19 158 ALA A N 1
ATOM 1154 C CA . ALA A 1 158 ? -5.435 -18.473 -15.352 1.00 92.19 158 ALA A CA 1
ATOM 1155 C C . ALA A 1 158 ? -4.555 -17.239 -15.603 1.00 92.19 158 ALA A C 1
ATOM 1157 O O . ALA A 1 158 ? -4.743 -16.523 -16.585 1.00 92.19 158 ALA A O 1
ATOM 1158 N N . VAL A 1 159 ? -3.569 -17.021 -14.732 1.00 93.50 159 VAL A N 1
ATOM 1159 C CA . VAL A 1 159 ? -2.686 -15.851 -14.771 1.00 93.50 159 VAL A CA 1
ATOM 1160 C C . VAL A 1 159 ? -1.234 -16.289 -14.843 1.00 93.50 159 VAL A C 1
ATOM 1162 O O . VAL A 1 159 ? -0.766 -17.057 -14.000 1.00 93.50 159 VAL A O 1
ATOM 1165 N N . ASP A 1 160 ? -0.505 -15.743 -15.812 1.00 87.56 160 ASP A N 1
ATOM 1166 C CA . ASP A 1 160 ? 0.943 -15.889 -15.888 1.00 87.56 160 ASP A CA 1
ATOM 1167 C C . ASP A 1 160 ? 1.631 -14.803 -15.049 1.00 87.56 160 ASP A C 1
ATOM 1169 O O . ASP A 1 160 ? 1.637 -13.623 -15.387 1.00 87.56 160 ASP A O 1
ATOM 1173 N N . SER A 1 161 ? 2.234 -15.209 -13.930 1.00 88.00 161 SER A N 1
ATOM 1174 C CA . SER A 1 161 ? 2.959 -14.293 -13.040 1.00 88.00 161 SER A CA 1
ATOM 1175 C C . SER A 1 161 ? 4.371 -13.936 -13.535 1.00 88.00 161 SER A C 1
ATOM 1177 O O . SER A 1 161 ? 5.071 -13.169 -12.862 1.00 88.00 161 SER A O 1
ATOM 1179 N N . ALA A 1 162 ? 4.794 -14.473 -14.684 1.00 90.50 162 ALA A N 1
ATOM 1180 C CA . ALA A 1 162 ? 6.123 -14.337 -15.271 1.00 90.50 162 ALA A CA 1
ATOM 1181 C C . ALA A 1 162 ? 6.059 -13.763 -16.700 1.00 90.50 162 ALA A C 1
ATOM 1183 O O . ALA A 1 162 ? 6.476 -14.427 -17.650 1.00 90.50 162 ALA A O 1
ATOM 1184 N N . PRO A 1 163 ? 5.581 -12.516 -16.877 1.00 92.81 163 PRO A N 1
ATOM 1185 C CA . PRO A 1 163 ? 5.417 -11.954 -18.209 1.00 92.81 163 PRO A CA 1
ATOM 1186 C C . PRO A 1 163 ? 6.752 -11.906 -18.968 1.00 92.81 163 PRO A C 1
ATOM 1188 O O . PRO A 1 163 ? 7.812 -11.717 -18.363 1.00 92.81 163 PRO A O 1
ATOM 1191 N N . PRO A 1 164 ? 6.732 -12.032 -20.302 1.00 95.25 164 PRO A N 1
ATOM 1192 C CA . PRO A 1 164 ? 7.941 -11.911 -21.099 1.00 95.25 164 PRO A CA 1
ATOM 1193 C C . PRO A 1 164 ? 8.469 -10.471 -21.082 1.00 95.25 164 PRO A C 1
ATOM 1195 O O . PRO A 1 164 ? 7.729 -9.504 -20.876 1.00 95.25 164 PRO A O 1
ATOM 1198 N N . MET A 1 165 ? 9.755 -10.310 -21.388 1.00 97.31 165 MET A N 1
ATOM 1199 C CA . MET A 1 165 ? 10.428 -9.012 -21.482 1.00 97.31 165 MET A CA 1
ATOM 1200 C C . MET A 1 165 ? 9.752 -8.049 -22.473 1.00 97.31 165 MET A C 1
ATOM 1202 O O . MET A 1 165 ? 9.893 -6.835 -22.337 1.00 97.31 165 MET A O 1
ATOM 1206 N N . ALA A 1 166 ? 9.014 -8.555 -23.466 1.00 97.12 166 ALA A N 1
ATOM 1207 C CA . ALA A 1 166 ? 8.150 -7.738 -24.322 1.00 97.12 166 ALA A CA 1
ATOM 1208 C C . ALA A 1 166 ? 7.145 -6.898 -23.507 1.00 97.12 166 ALA A C 1
ATOM 1210 O O . ALA A 1 166 ? 7.128 -5.679 -23.611 1.00 97.12 166 ALA A O 1
ATOM 1211 N N . VAL A 1 167 ? 6.392 -7.512 -22.591 1.00 96.44 167 VAL A N 1
ATOM 1212 C CA . VAL A 1 167 ? 5.418 -6.789 -21.751 1.00 96.44 167 VAL A CA 1
ATOM 1213 C C . VAL A 1 167 ? 6.119 -5.768 -20.850 1.00 96.44 167 VAL A C 1
ATOM 1215 O O . VAL A 1 167 ? 5.646 -4.646 -20.667 1.00 96.44 167 VAL A O 1
ATOM 1218 N N . VAL A 1 168 ? 7.285 -6.137 -20.309 1.00 97.25 168 VAL A N 1
ATOM 1219 C CA . VAL A 1 168 ? 8.071 -5.272 -19.419 1.00 97.25 168 VAL A CA 1
ATOM 1220 C C . VAL A 1 168 ? 8.603 -4.042 -20.150 1.00 97.25 168 VAL A C 1
ATOM 1222 O O . VAL A 1 168 ? 8.504 -2.937 -19.613 1.00 97.25 168 VAL A O 1
ATOM 1225 N N . ARG A 1 169 ? 9.168 -4.213 -21.357 1.00 97.06 169 ARG A N 1
ATOM 1226 C CA . ARG A 1 169 ? 9.718 -3.095 -22.142 1.00 97.06 169 ARG A CA 1
ATOM 1227 C C . ARG A 1 169 ? 8.619 -2.121 -22.539 1.00 97.06 169 ARG A C 1
ATOM 1229 O O . ARG A 1 169 ? 8.837 -0.919 -22.442 1.00 97.06 169 ARG A O 1
ATOM 1236 N N . ASP A 1 170 ? 7.459 -2.636 -22.943 1.00 97.94 170 ASP A N 1
ATOM 1237 C CA . ASP A 1 170 ? 6.366 -1.818 -23.459 1.00 97.94 170 ASP A CA 1
ATOM 1238 C C . ASP A 1 170 ? 5.776 -0.970 -22.336 1.00 97.94 170 ASP A C 1
ATOM 1240 O O . ASP A 1 170 ? 5.626 0.242 -22.484 1.00 97.94 170 ASP A O 1
ATOM 1244 N N . ALA A 1 171 ? 5.564 -1.570 -21.162 1.00 97.88 171 ALA A N 1
ATOM 1245 C CA . ALA A 1 171 ? 5.120 -0.847 -19.976 1.00 97.88 171 ALA A CA 1
ATOM 1246 C C . ALA A 1 171 ? 6.157 0.180 -19.486 1.00 97.88 171 ALA A C 1
ATOM 1248 O O . ALA A 1 171 ? 5.796 1.298 -19.118 1.00 97.88 171 ALA A O 1
ATOM 1249 N N . LEU A 1 172 ? 7.450 -0.167 -19.481 1.00 98.19 172 LEU A N 1
ATOM 1250 C CA . LEU A 1 172 ? 8.513 0.761 -19.082 1.00 98.19 172 LEU A CA 1
ATOM 1251 C C . LEU A 1 172 ? 8.646 1.932 -20.071 1.00 98.19 172 LEU A C 1
ATOM 1253 O O . LEU A 1 172 ? 8.844 3.070 -19.644 1.00 98.19 172 LEU A O 1
ATOM 1257 N N . ARG A 1 173 ? 8.498 1.669 -21.373 1.00 98.44 173 ARG A N 1
ATOM 1258 C CA . ARG A 1 173 ? 8.488 2.684 -22.432 1.00 98.44 173 ARG A CA 1
ATOM 1259 C C . ARG A 1 173 ? 7.291 3.619 -22.301 1.00 98.44 173 ARG A C 1
ATOM 1261 O O . ARG A 1 173 ? 7.478 4.832 -22.286 1.00 98.44 173 ARG A O 1
ATOM 1268 N N . ASP A 1 174 ? 6.085 3.072 -22.165 1.00 98.50 174 ASP A N 1
ATOM 1269 C CA . ASP A 1 174 ? 4.863 3.860 -21.966 1.00 98.50 174 ASP A CA 1
ATOM 1270 C C . ASP A 1 174 ? 4.972 4.741 -20.712 1.00 98.50 174 ASP A C 1
ATOM 1272 O O . ASP A 1 174 ? 4.686 5.936 -20.755 1.00 98.50 174 ASP A O 1
ATOM 1276 N N . HIS A 1 175 ? 5.504 4.196 -19.614 1.00 98.31 175 HIS A N 1
ATOM 1277 C CA . HIS A 1 175 ? 5.733 4.966 -18.395 1.00 98.31 175 HIS A CA 1
ATOM 1278 C C . HIS A 1 175 ? 6.741 6.111 -18.597 1.00 98.31 175 HIS A C 1
ATOM 1280 O O . HIS A 1 175 ? 6.490 7.225 -18.139 1.00 98.31 175 HIS A O 1
ATOM 1286 N N . ALA A 1 176 ? 7.854 5.873 -19.303 1.00 98.38 176 ALA A N 1
ATOM 1287 C CA . ALA A 1 176 ? 8.828 6.920 -19.621 1.00 98.38 176 ALA A CA 1
ATOM 1288 C C . ALA A 1 176 ? 8.200 8.042 -20.466 1.00 98.38 176 ALA A C 1
ATOM 1290 O O . ALA A 1 176 ? 8.332 9.215 -20.117 1.00 98.38 176 ALA A O 1
ATOM 1291 N N . ARG A 1 177 ? 7.452 7.682 -21.518 1.00 98.50 177 ARG A N 1
ATOM 1292 C CA . ARG A 1 177 ? 6.739 8.629 -22.391 1.00 98.50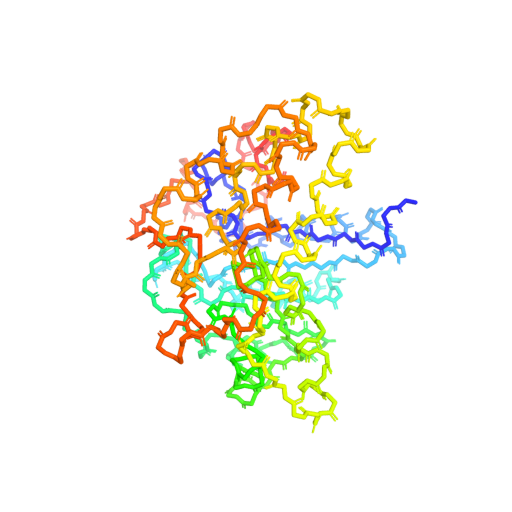 177 ARG A CA 1
ATOM 1293 C C . ARG A 1 177 ? 5.767 9.505 -21.610 1.00 98.50 177 ARG A C 1
ATOM 1295 O O . ARG A 1 177 ? 5.821 10.722 -21.739 1.00 98.50 177 ARG A O 1
ATOM 1302 N N . ARG A 1 178 ? 4.939 8.908 -20.747 1.00 98.38 178 ARG A N 1
ATOM 1303 C CA . ARG A 1 178 ? 3.969 9.641 -19.913 1.00 98.38 178 ARG A CA 1
ATOM 1304 C C . ARG A 1 178 ? 4.636 10.596 -18.928 1.00 98.38 178 ARG A C 1
ATOM 1306 O O . ARG A 1 178 ? 4.135 11.691 -18.698 1.00 98.38 178 ARG A O 1
ATOM 1313 N N . LEU A 1 179 ? 5.771 10.206 -18.344 1.00 98.06 179 LEU A N 1
ATOM 1314 C CA . LEU A 1 179 ? 6.535 11.099 -17.470 1.00 98.06 179 LEU A CA 1
ATOM 1315 C C . LEU A 1 179 ? 7.114 12.288 -18.246 1.00 98.06 179 LEU A C 1
ATOM 1317 O O . LEU A 1 179 ? 7.105 13.404 -17.729 1.00 98.06 179 LEU A O 1
ATOM 1321 N N . CYS A 1 180 ? 7.599 12.066 -19.469 1.00 98.12 180 CYS A N 1
ATOM 1322 C CA . CYS A 1 180 ? 8.069 13.133 -20.353 1.00 98.12 180 CYS A CA 1
ATOM 1323 C C . CYS A 1 180 ? 6.921 14.047 -20.810 1.00 98.12 180 CYS A C 1
ATOM 1325 O O . CYS A 1 180 ? 7.074 15.263 -20.762 1.00 98.12 180 CYS A O 1
ATOM 1327 N N . GLU A 1 181 ? 5.755 13.494 -21.152 1.00 98.25 181 GLU A N 1
ATOM 1328 C CA . GLU A 1 181 ? 4.547 14.264 -21.481 1.00 98.25 181 GLU A CA 1
ATOM 1329 C C . GLU A 1 181 ? 4.114 15.165 -20.314 1.00 98.25 181 GLU A C 1
ATOM 1331 O O . GLU A 1 181 ? 3.786 16.333 -20.511 1.00 98.25 181 GLU A O 1
ATOM 1336 N N . TRP A 1 182 ? 4.156 14.641 -19.087 1.00 98.00 182 TRP A N 1
ATOM 1337 C CA . TRP A 1 182 ? 3.666 15.351 -17.909 1.00 98.00 182 TRP A CA 1
ATOM 1338 C C . TRP A 1 182 ? 4.656 16.377 -17.341 1.00 98.00 182 TRP A C 1
ATOM 1340 O O . TRP A 1 182 ? 4.268 17.485 -16.972 1.00 98.00 182 TRP A O 1
ATOM 1350 N N . TYR A 1 183 ? 5.938 16.017 -17.232 1.00 97.19 183 TYR A N 1
ATOM 1351 C CA . TYR A 1 183 ? 6.961 16.852 -16.587 1.00 97.19 183 TYR A CA 1
ATOM 1352 C C . TYR A 1 183 ? 7.909 17.553 -17.574 1.00 97.19 183 TYR A C 1
ATOM 1354 O O . TYR A 1 183 ? 8.772 18.327 -17.150 1.00 97.19 183 TYR A O 1
ATOM 1362 N N . GLY A 1 184 ? 7.773 17.283 -18.873 1.00 97.44 184 GLY A N 1
ATOM 1363 C CA . GLY A 1 184 ? 8.751 17.630 -19.899 1.00 97.44 184 GLY A CA 1
ATOM 1364 C C . GLY A 1 184 ? 9.919 16.640 -19.943 1.00 97.44 184 GLY A C 1
ATOM 1365 O O . GLY A 1 184 ? 10.324 16.076 -18.921 1.00 97.44 184 GLY A O 1
ATOM 1366 N N . ASP A 1 185 ? 10.503 16.462 -21.129 1.00 93.88 185 ASP A N 1
ATOM 1367 C CA . ASP A 1 185 ? 11.497 15.419 -21.424 1.00 93.88 185 ASP A CA 1
ATOM 1368 C C . ASP A 1 185 ? 12.638 15.340 -20.408 1.00 93.88 185 ASP A C 1
ATOM 1370 O O . ASP A 1 185 ? 12.946 14.270 -19.881 1.00 93.88 185 ASP A O 1
ATOM 1374 N N . HIS A 1 186 ? 13.236 16.487 -20.082 1.00 92.94 186 HIS A N 1
ATOM 1375 C CA . HIS A 1 186 ? 14.393 16.569 -19.193 1.00 92.94 186 HIS A CA 1
ATOM 1376 C C . HIS A 1 186 ? 14.092 16.100 -17.758 1.00 92.94 186 HIS A C 1
ATOM 1378 O O . HIS A 1 186 ? 14.958 15.514 -17.102 1.00 92.94 186 HIS A O 1
ATOM 1384 N N . VAL A 1 187 ? 12.886 16.360 -17.244 1.00 96.88 187 VAL A N 1
ATOM 1385 C CA . VAL A 1 187 ? 12.484 15.916 -15.899 1.00 96.88 187 VAL A CA 1
ATOM 1386 C C . VAL A 1 187 ? 11.958 14.486 -15.956 1.00 96.88 187 VAL A C 1
ATOM 1388 O O . VAL A 1 187 ? 12.377 13.660 -15.145 1.00 96.88 187 VAL A O 1
ATOM 1391 N N . GLY A 1 188 ? 11.118 14.165 -16.942 1.00 97.44 188 GLY A N 1
ATOM 1392 C CA . GLY A 1 188 ? 10.521 12.841 -17.098 1.00 97.44 188 GLY A CA 1
ATOM 1393 C C . GLY A 1 188 ? 11.561 11.727 -17.227 1.00 97.44 188 GLY A C 1
ATOM 1394 O O . GLY A 1 188 ? 11.493 10.727 -16.507 1.00 97.44 188 GLY A O 1
ATOM 1395 N N . ILE A 1 189 ? 12.603 11.940 -18.040 1.00 97.56 189 ILE A N 1
ATOM 1396 C CA . ILE A 1 189 ? 13.673 10.949 -18.230 1.00 97.56 189 ILE A CA 1
ATOM 1397 C C . ILE A 1 189 ? 14.532 10.741 -16.980 1.00 97.56 189 ILE A C 1
ATOM 1399 O O . ILE A 1 189 ? 15.148 9.692 -16.792 1.00 97.56 189 ILE A O 1
ATOM 1403 N N . ARG A 1 190 ? 14.586 11.733 -16.089 1.00 96.50 190 ARG A N 1
ATOM 1404 C CA . ARG A 1 190 ? 15.261 11.596 -14.796 1.00 96.50 190 ARG A CA 1
ATOM 1405 C C . ARG A 1 190 ? 14.377 10.900 -13.781 1.00 96.50 190 ARG A C 1
ATOM 1407 O O . ARG A 1 190 ? 14.889 10.108 -12.991 1.00 96.50 190 ARG A O 1
ATOM 1414 N N . ASP A 1 191 ? 13.074 11.153 -13.823 1.00 97.25 191 ASP A N 1
ATOM 1415 C CA . ASP A 1 191 ? 12.125 10.544 -12.902 1.00 97.25 191 ASP A CA 1
ATOM 1416 C C . ASP A 1 191 ? 11.997 9.030 -13.134 1.00 97.25 191 ASP A C 1
ATOM 1418 O O . ASP A 1 191 ? 12.047 8.262 -12.169 1.00 97.25 191 ASP A O 1
ATOM 1422 N N . ILE A 1 192 ? 11.989 8.567 -14.396 1.00 97.56 192 ILE A N 1
ATOM 1423 C CA . ILE A 1 192 ? 11.877 7.128 -14.706 1.00 97.56 192 ILE A CA 1
ATOM 1424 C C . ILE A 1 192 ? 13.031 6.289 -14.126 1.00 97.56 192 ILE A C 1
ATOM 1426 O O . ILE A 1 192 ? 12.857 5.105 -13.823 1.00 97.56 192 ILE A O 1
ATOM 1430 N N . ARG A 1 193 ? 14.203 6.897 -13.882 1.00 95.62 193 ARG A N 1
ATOM 1431 C CA . ARG A 1 193 ? 15.417 6.221 -13.381 1.00 95.62 193 ARG A CA 1
ATOM 1432 C C . ARG A 1 193 ? 15.168 5.444 -12.087 1.00 95.62 193 ARG A C 1
ATOM 1434 O O . ARG A 1 193 ? 15.697 4.344 -11.927 1.00 95.62 193 ARG A O 1
ATOM 1441 N N . LYS A 1 194 ? 14.325 5.966 -11.185 1.00 93.50 194 LYS A N 1
ATOM 1442 C CA . LYS A 1 194 ? 13.998 5.305 -9.904 1.00 93.50 194 LYS A CA 1
ATOM 1443 C C . LYS A 1 194 ? 13.140 4.041 -10.081 1.00 93.50 194 LYS A C 1
ATOM 1445 O O . LYS A 1 194 ? 13.124 3.190 -9.197 1.00 93.50 194 LYS A O 1
ATOM 1450 N N . HIS A 1 195 ? 12.477 3.891 -11.229 1.00 96.38 195 HIS A N 1
ATOM 1451 C CA . HIS A 1 195 ? 11.597 2.764 -11.541 1.00 96.38 195 HIS A CA 1
ATOM 1452 C C . HIS A 1 195 ? 12.298 1.627 -12.294 1.00 96.38 195 HIS A C 1
ATOM 1454 O O . HIS A 1 195 ? 11.875 0.478 -12.166 1.00 96.38 195 HIS A O 1
ATOM 1460 N N . VAL A 1 196 ? 13.380 1.907 -13.037 1.00 96.75 196 VAL A N 1
ATOM 1461 C CA . VAL A 1 196 ? 14.113 0.915 -13.859 1.00 96.75 196 VAL A CA 1
ATOM 1462 C C . VAL A 1 196 ? 14.498 -0.326 -13.051 1.00 96.75 196 VAL A C 1
ATOM 1464 O O . VAL A 1 196 ? 14.321 -1.459 -13.502 1.00 96.75 196 VAL A O 1
ATOM 1467 N N . GLY A 1 197 ? 14.997 -0.119 -11.828 1.00 95.06 197 GLY A N 1
ATOM 1468 C CA . GLY A 1 197 ? 15.372 -1.210 -10.929 1.00 95.06 197 GLY A CA 1
ATOM 1469 C C . GLY A 1 197 ? 14.204 -2.146 -10.621 1.00 95.06 197 GLY A C 1
ATOM 1470 O O . GLY A 1 197 ? 14.394 -3.361 -10.606 1.00 95.06 197 GLY A O 1
ATOM 1471 N N . TRP A 1 198 ? 13.001 -1.593 -10.441 1.00 95.88 198 TRP A N 1
ATOM 1472 C CA . TRP A 1 198 ? 11.793 -2.369 -10.191 1.00 95.88 198 TRP A CA 1
ATOM 1473 C C . TRP A 1 198 ? 11.356 -3.133 -11.442 1.00 95.88 198 TRP A C 1
ATOM 1475 O O . TRP A 1 198 ? 11.268 -4.354 -11.375 1.00 95.88 198 TRP A O 1
ATOM 1485 N N . TYR A 1 199 ? 11.184 -2.485 -12.595 1.00 96.88 199 TYR A N 1
ATOM 1486 C CA . TYR A 1 199 ? 10.743 -3.176 -13.820 1.00 96.88 199 TYR A CA 1
ATOM 1487 C C . TYR A 1 199 ? 11.619 -4.382 -14.177 1.00 96.88 199 TYR A C 1
ATOM 1489 O O . TYR A 1 199 ? 11.119 -5.451 -14.511 1.00 96.88 199 TYR A O 1
ATOM 1497 N N . LEU A 1 200 ? 12.936 -4.234 -14.034 1.00 96.25 200 LEU A N 1
ATOM 1498 C CA . LEU A 1 200 ? 13.888 -5.253 -14.463 1.00 96.25 200 LEU A CA 1
ATOM 1499 C C . LEU A 1 200 ? 14.271 -6.249 -13.358 1.00 96.25 200 LEU A C 1
ATOM 1501 O O . LEU A 1 200 ? 15.082 -7.136 -13.605 1.00 96.25 200 LEU A O 1
ATOM 1505 N N . GLN A 1 201 ? 13.789 -6.112 -12.119 1.00 94.75 201 GLN A N 1
ATOM 1506 C CA . GLN A 1 201 ? 14.155 -7.026 -11.022 1.00 94.75 201 GLN A CA 1
ATOM 1507 C C . GLN A 1 201 ? 13.796 -8.479 -11.370 1.00 94.75 201 GLN A C 1
ATOM 1509 O O . GLN A 1 201 ? 12.666 -8.752 -11.765 1.00 94.75 201 GLN A O 1
ATOM 1514 N N . GLY A 1 202 ? 14.760 -9.387 -11.189 1.00 94.69 202 GLY A N 1
ATOM 1515 C CA . GLY A 1 202 ? 14.628 -10.811 -11.512 1.00 94.69 202 GLY A CA 1
ATOM 1516 C C . GLY A 1 202 ? 15.054 -11.181 -12.935 1.00 94.69 202 GLY A C 1
ATOM 1517 O O . GLY A 1 202 ? 15.540 -12.283 -13.152 1.00 94.69 202 GLY A O 1
ATOM 1518 N N . TYR A 1 203 ? 14.965 -10.256 -13.895 1.00 95.94 203 TYR A N 1
ATOM 1519 C CA . TYR A 1 203 ? 15.335 -10.546 -15.280 1.00 95.94 203 TYR A CA 1
ATOM 1520 C C . TYR A 1 203 ? 16.859 -10.558 -15.513 1.00 95.94 203 TYR A C 1
ATOM 1522 O O . TYR A 1 203 ? 17.574 -9.689 -14.981 1.00 95.94 203 TYR A O 1
ATOM 1530 N N . PRO A 1 204 ? 17.362 -11.458 -16.383 1.00 94.19 204 PRO A N 1
ATOM 1531 C CA . PRO A 1 204 ? 18.785 -11.625 -16.690 1.00 94.19 204 PRO A CA 1
ATOM 1532 C C . PRO A 1 204 ? 19.328 -10.567 -17.675 1.00 94.19 204 PRO A C 1
ATOM 1534 O O . PRO A 1 204 ? 20.021 -10.880 -18.632 1.00 94.19 204 PRO A O 1
ATOM 1537 N N . VAL A 1 205 ? 19.041 -9.283 -17.442 1.00 92.94 205 VAL A N 1
ATOM 1538 C CA . VAL A 1 205 ? 19.475 -8.165 -18.315 1.00 92.94 205 VAL A CA 1
ATOM 1539 C C . VAL A 1 205 ? 20.920 -7.700 -18.072 1.00 92.94 205 VAL A C 1
ATOM 1541 O O . VAL A 1 205 ? 21.484 -6.944 -18.858 1.00 92.94 205 VAL A O 1
ATOM 1544 N N . GLY A 1 206 ? 21.520 -8.105 -16.948 1.00 91.06 206 GLY A N 1
ATOM 1545 C CA . GLY A 1 206 ? 22.858 -7.683 -16.524 1.00 91.06 206 GLY A CA 1
ATOM 1546 C C . GLY A 1 206 ? 22.953 -6.234 -15.993 1.00 91.06 206 GLY A C 1
ATOM 1547 O O . GLY A 1 206 ? 22.073 -5.398 -16.215 1.00 91.06 206 GLY A O 1
ATOM 1548 N N . PRO A 1 207 ? 24.022 -5.898 -15.245 1.00 93.88 207 PRO A N 1
ATOM 1549 C CA . PRO A 1 207 ? 24.180 -4.582 -14.615 1.00 93.88 207 PRO A CA 1
ATOM 1550 C C . PRO A 1 207 ? 24.524 -3.457 -15.606 1.00 93.88 207 PRO A C 1
ATOM 1552 O O . PRO A 1 207 ? 24.226 -2.294 -15.336 1.00 93.88 207 PRO A O 1
ATOM 1555 N N . ALA A 1 208 ? 25.140 -3.780 -16.748 1.00 96.19 208 ALA A N 1
ATOM 1556 C CA . ALA A 1 208 ? 25.536 -2.796 -17.755 1.00 96.19 208 ALA A CA 1
ATOM 1557 C C . ALA A 1 208 ? 24.323 -2.118 -18.413 1.00 96.19 208 ALA A C 1
ATOM 1559 O O . ALA A 1 208 ? 24.275 -0.891 -18.483 1.00 96.19 208 ALA A O 1
ATOM 1560 N N . VAL A 1 209 ? 23.312 -2.896 -18.814 1.00 96.06 209 VAL A N 1
ATOM 1561 C CA . VAL A 1 209 ? 22.082 -2.360 -19.421 1.00 96.06 209 VAL A CA 1
ATOM 1562 C C . VAL A 1 209 ? 21.313 -1.491 -18.426 1.00 96.06 209 VAL A C 1
ATOM 1564 O O . VAL A 1 209 ? 20.928 -0.370 -18.751 1.00 96.06 209 VAL A O 1
ATOM 1567 N N . ARG A 1 210 ? 21.180 -1.941 -17.170 1.00 96.19 210 ARG A N 1
ATOM 1568 C CA . ARG A 1 210 ? 20.544 -1.152 -16.097 1.00 96.19 210 ARG A CA 1
ATOM 1569 C C . ARG A 1 210 ? 21.218 0.203 -15.908 1.00 96.19 210 ARG A C 1
ATOM 1571 O O . ARG A 1 210 ? 20.534 1.214 -15.779 1.00 96.19 210 ARG A O 1
ATOM 1578 N N . ARG A 1 211 ? 22.555 0.226 -15.902 1.00 97.06 211 ARG A N 1
ATOM 1579 C CA . ARG A 1 211 ? 23.335 1.461 -15.773 1.00 97.06 211 ARG A CA 1
ATOM 1580 C C . ARG A 1 211 ? 23.054 2.411 -16.935 1.00 97.06 211 ARG A C 1
ATOM 1582 O O . ARG A 1 211 ? 22.794 3.579 -16.683 1.00 97.06 211 ARG A O 1
ATOM 1589 N N . ARG A 1 212 ? 23.053 1.905 -18.171 1.00 97.88 212 ARG A N 1
ATOM 1590 C CA . ARG A 1 212 ? 22.760 2.699 -19.373 1.00 97.88 212 ARG A CA 1
ATOM 1591 C C . ARG A 1 212 ? 21.351 3.291 -19.336 1.00 97.88 212 ARG A C 1
ATOM 1593 O O . ARG A 1 212 ? 21.215 4.484 -19.558 1.00 97.88 212 ARG A O 1
ATOM 1600 N N . LEU A 1 213 ? 20.334 2.508 -18.963 1.00 97.69 213 LEU A N 1
ATOM 1601 C CA . LEU A 1 213 ? 18.957 3.006 -18.805 1.00 97.69 213 LEU A CA 1
ATOM 1602 C C . LEU A 1 213 ? 18.859 4.117 -17.750 1.00 97.69 213 LEU A C 1
ATOM 1604 O O . LEU A 1 213 ? 18.205 5.128 -17.969 1.00 97.69 213 LEU A O 1
ATOM 1608 N N . VAL A 1 214 ? 19.537 3.961 -16.610 1.00 96.81 214 VAL A N 1
ATOM 1609 C CA . VAL A 1 214 ? 19.567 4.984 -15.549 1.00 96.81 214 VAL A CA 1
ATOM 1610 C C . VAL A 1 214 ? 20.372 6.227 -15.958 1.00 96.81 214 VAL A C 1
ATOM 1612 O O . VAL A 1 214 ? 20.138 7.308 -15.425 1.00 96.81 214 VAL A O 1
ATOM 1615 N N . GLN A 1 215 ? 21.320 6.094 -16.884 1.00 96.75 215 GLN A N 1
ATOM 1616 C CA . GLN A 1 215 ? 22.156 7.189 -17.383 1.00 96.75 215 GLN A CA 1
ATOM 1617 C C . GLN A 1 215 ? 21.625 7.830 -18.669 1.00 96.75 215 GLN A C 1
ATOM 1619 O O . GLN A 1 215 ? 22.207 8.810 -19.116 1.00 96.75 215 GLN A O 1
ATOM 1624 N N . ALA A 1 216 ? 20.546 7.314 -19.262 1.00 97.06 216 ALA A N 1
ATOM 1625 C CA . ALA A 1 216 ? 19.964 7.896 -20.462 1.00 97.06 216 ALA A CA 1
ATOM 1626 C C . ALA A 1 216 ? 19.492 9.333 -20.190 1.00 97.06 216 ALA A C 1
ATOM 1628 O O . ALA A 1 216 ? 18.790 9.598 -19.206 1.00 97.06 216 ALA A O 1
ATOM 1629 N N . ASP A 1 217 ? 19.897 10.258 -21.059 1.00 95.75 217 ASP A N 1
ATOM 1630 C CA . ASP A 1 217 ? 19.613 11.691 -20.919 1.00 95.75 217 ASP A CA 1
ATOM 1631 C C . ASP A 1 217 ? 18.512 12.187 -21.867 1.00 95.75 217 ASP A C 1
ATOM 1633 O O . ASP A 1 217 ? 18.053 13.319 -21.730 1.00 95.75 217 ASP A O 1
ATOM 1637 N N . THR A 1 218 ? 18.047 11.338 -22.788 1.00 97.88 218 THR A N 1
ATOM 1638 C CA . THR A 1 218 ? 16.902 11.603 -23.669 1.00 97.88 218 THR A CA 1
ATOM 1639 C C . THR A 1 218 ? 15.974 10.394 -23.718 1.00 97.88 218 THR A C 1
ATOM 1641 O O . THR A 1 218 ? 16.403 9.260 -23.477 1.00 97.88 218 THR A O 1
ATOM 1644 N N . LEU A 1 219 ? 14.701 10.637 -24.043 1.00 98.00 219 LEU A N 1
ATOM 1645 C CA . LEU A 1 219 ? 13.716 9.577 -24.246 1.00 98.00 219 LEU A CA 1
ATOM 1646 C C . LEU A 1 219 ? 14.146 8.630 -25.377 1.00 98.00 219 LEU A C 1
ATOM 1648 O O . LEU A 1 219 ? 14.163 7.422 -25.169 1.00 98.00 219 LEU A O 1
ATOM 1652 N N . ASP A 1 220 ? 14.608 9.166 -26.510 1.00 98.19 220 ASP A N 1
ATOM 1653 C CA . ASP A 1 220 ? 15.090 8.365 -27.644 1.00 98.19 220 ASP A CA 1
ATOM 1654 C C . ASP A 1 220 ? 16.246 7.432 -27.261 1.00 98.19 220 ASP A C 1
ATOM 1656 O O . ASP A 1 220 ? 16.256 6.260 -27.634 1.00 98.19 220 ASP A O 1
ATOM 1660 N N . ALA A 1 221 ? 17.217 7.921 -26.480 1.00 98.12 221 ALA A N 1
ATOM 1661 C CA . ALA A 1 221 ? 18.335 7.098 -26.026 1.00 98.12 221 ALA A CA 1
ATOM 1662 C C . ALA A 1 221 ? 17.866 5.982 -25.084 1.00 98.12 221 ALA A C 1
ATOM 1664 O O . ALA A 1 221 ? 18.357 4.857 -25.160 1.00 98.12 221 ALA A O 1
ATOM 1665 N N . PHE A 1 222 ? 16.912 6.280 -24.199 1.00 98.38 222 PHE A N 1
ATOM 1666 C CA . PHE A 1 222 ? 16.321 5.290 -23.303 1.00 98.38 222 PHE A CA 1
ATOM 1667 C C . PHE A 1 222 ? 15.557 4.214 -24.077 1.00 98.38 222 PHE A C 1
ATOM 1669 O O . PHE A 1 222 ? 15.752 3.026 -23.832 1.00 98.38 222 PHE A O 1
ATOM 1676 N N . GLU A 1 223 ? 14.744 4.626 -25.047 1.00 98.31 223 GLU A N 1
ATOM 1677 C CA . GLU A 1 223 ? 13.991 3.742 -25.932 1.00 98.31 223 GLU A CA 1
ATOM 1678 C C . GLU A 1 223 ? 14.901 2.841 -26.770 1.00 98.31 223 GLU A C 1
ATOM 1680 O O . GLU A 1 223 ? 14.687 1.630 -26.798 1.00 98.31 223 GLU A O 1
ATOM 1685 N N . ALA A 1 224 ? 15.975 3.388 -27.343 1.00 98.38 224 ALA A N 1
ATOM 1686 C CA . ALA A 1 224 ? 16.961 2.603 -28.080 1.00 98.38 224 ALA A CA 1
ATOM 1687 C C . ALA A 1 224 ? 17.609 1.511 -27.208 1.00 98.38 224 ALA A C 1
ATOM 1689 O O . ALA A 1 224 ? 17.793 0.386 -27.663 1.00 98.38 224 ALA A O 1
ATOM 1690 N N . ILE A 1 225 ? 17.903 1.802 -25.933 1.00 98.31 225 ILE A N 1
ATOM 1691 C CA . ILE A 1 225 ? 18.439 0.795 -25.002 1.00 98.31 225 ILE A CA 1
ATOM 1692 C C . ILE A 1 225 ? 17.387 -0.281 -24.679 1.00 98.31 225 ILE A C 1
ATOM 1694 O O . ILE A 1 225 ? 17.744 -1.444 -24.495 1.00 98.31 225 ILE A O 1
ATOM 1698 N N . LEU A 1 226 ? 16.099 0.073 -24.596 1.00 97.94 226 LEU A N 1
ATOM 1699 C CA . LEU A 1 226 ? 15.030 -0.916 -24.408 1.00 97.94 226 LEU A CA 1
ATOM 1700 C C . LEU A 1 226 ? 14.897 -1.859 -25.610 1.00 97.94 226 LEU A C 1
ATOM 1702 O O . LEU A 1 226 ? 14.602 -3.038 -25.413 1.00 9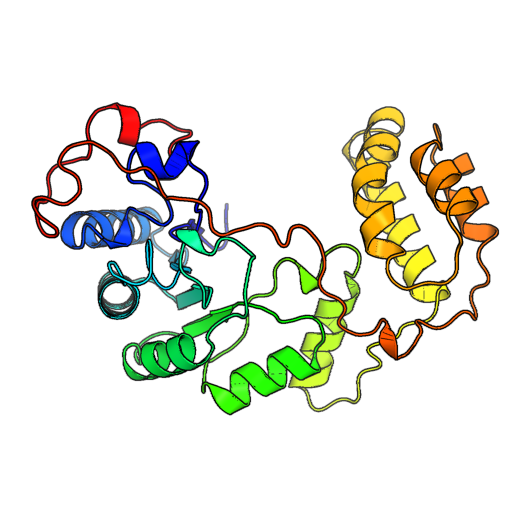7.94 226 LEU A O 1
ATOM 1706 N N . ASP A 1 227 ? 15.127 -1.365 -26.827 1.00 97.69 227 ASP A N 1
ATOM 1707 C CA . ASP A 1 227 ? 15.058 -2.168 -28.055 1.00 97.69 227 ASP A CA 1
ATOM 1708 C C . ASP A 1 227 ? 16.170 -3.221 -28.156 1.00 97.69 227 ASP A C 1
ATOM 1710 O O . ASP A 1 227 ? 15.988 -4.245 -28.811 1.00 97.69 227 ASP A O 1
ATOM 1714 N N . GLU A 1 228 ? 17.281 -3.039 -27.438 1.00 96.50 228 GLU A N 1
ATOM 1715 C CA . GLU A 1 228 ? 18.358 -4.034 -27.339 1.00 96.50 228 GLU A CA 1
ATOM 1716 C C . GLU A 1 228 ? 17.995 -5.248 -26.469 1.00 96.50 228 GLU A C 1
ATOM 1718 O O . GLU A 1 228 ? 18.674 -6.275 -26.520 1.00 96.50 228 GLU A O 1
ATOM 1723 N N . LEU A 1 229 ? 16.953 -5.150 -25.638 1.00 96.62 229 LEU A N 1
ATOM 1724 C CA . LEU A 1 229 ? 16.520 -6.263 -24.798 1.00 96.62 229 LEU A CA 1
ATOM 1725 C C . LEU A 1 229 ? 15.892 -7.358 -25.672 1.00 96.62 229 LEU A C 1
ATOM 1727 O O . LEU A 1 229 ? 15.056 -7.071 -26.527 1.00 96.62 229 LEU A O 1
ATOM 1731 N N . ASP A 1 230 ? 16.185 -8.631 -25.407 1.00 96.19 230 ASP A N 1
ATOM 1732 C CA . ASP A 1 230 ? 15.511 -9.753 -26.078 1.00 96.19 230 ASP A CA 1
ATOM 1733 C C . ASP A 1 230 ? 14.049 -9.874 -25.583 1.00 96.19 230 ASP A C 1
ATOM 1735 O O . ASP A 1 230 ? 13.832 -10.030 -24.377 1.00 96.19 230 ASP A O 1
ATOM 1739 N N . PRO A 1 231 ? 13.028 -9.753 -26.461 1.00 96.31 231 PRO A N 1
ATOM 1740 C CA . PRO A 1 231 ? 11.611 -9.775 -26.074 1.00 96.31 231 PRO A CA 1
ATOM 1741 C C . PRO A 1 231 ? 11.117 -11.127 -25.575 1.00 96.31 231 PRO A C 1
ATOM 1743 O O . PRO A 1 231 ? 10.117 -11.160 -24.857 1.00 96.31 231 PRO A O 1
ATOM 1746 N N . SER A 1 232 ? 11.811 -12.211 -25.919 1.00 95.00 232 SER A N 1
ATOM 1747 C CA . SER A 1 232 ? 11.423 -13.576 -25.566 1.00 95.00 232 SER A CA 1
ATOM 1748 C C . SER A 1 232 ? 11.865 -13.998 -24.164 1.00 95.00 232 SER A C 1
ATOM 1750 O O . SER A 1 232 ? 11.380 -15.004 -23.646 1.00 95.00 232 SER A O 1
ATOM 1752 N N . VAL A 1 233 ? 12.755 -13.230 -23.523 1.00 95.12 233 VAL A N 1
ATOM 1753 C CA . VAL A 1 233 ? 13.254 -13.538 -22.178 1.00 95.12 233 VAL A CA 1
ATOM 1754 C C . VAL A 1 233 ? 12.096 -13.534 -21.183 1.00 95.12 233 VAL A C 1
ATOM 1756 O O . VAL A 1 233 ? 11.488 -12.495 -20.923 1.00 95.12 233 VAL A O 1
ATOM 1759 N N . ALA A 1 234 ? 11.822 -14.696 -20.598 1.00 91.94 234 ALA A N 1
ATOM 1760 C CA . ALA A 1 234 ? 10.867 -14.849 -19.511 1.00 91.94 234 ALA A CA 1
ATOM 1761 C C . ALA A 1 234 ? 11.502 -14.504 -18.157 1.00 91.94 234 ALA A C 1
ATOM 1763 O O . ALA A 1 234 ? 12.725 -14.562 -17.982 1.00 91.94 234 ALA A O 1
ATOM 1764 N N . LEU A 1 235 ? 10.660 -14.164 -17.179 1.00 94.62 235 LEU A N 1
ATOM 1765 C CA . LEU A 1 235 ? 11.098 -14.043 -15.794 1.00 94.62 235 LEU A CA 1
ATOM 1766 C C . LEU A 1 235 ? 11.474 -15.441 -15.265 1.00 94.62 235 LEU A C 1
ATOM 1768 O O . LEU A 1 235 ? 10.646 -16.350 -15.344 1.00 94.62 235 LEU A O 1
ATOM 1772 N N . PRO A 1 236 ? 12.683 -15.637 -14.710 1.00 93.81 236 PRO A N 1
ATOM 1773 C CA . PRO A 1 236 ? 13.038 -16.893 -14.059 1.00 93.81 236 PRO A CA 1
ATOM 1774 C C . PRO A 1 236 ? 12.036 -17.265 -12.958 1.00 93.81 236 PRO A C 1
ATOM 1776 O O . PRO A 1 236 ? 11.572 -16.399 -12.215 1.00 93.81 236 PRO A O 1
ATOM 1779 N N . GLY A 1 237 ? 11.697 -18.552 -12.842 1.00 92.00 237 GLY A N 1
ATOM 1780 C CA . GLY A 1 237 ? 10.665 -19.018 -11.906 1.00 92.00 237 GLY A CA 1
ATOM 1781 C C . GLY A 1 237 ? 10.978 -18.713 -10.436 1.00 92.00 237 GLY A C 1
ATOM 1782 O O . GLY A 1 237 ? 10.083 -18.367 -9.672 1.00 92.00 237 GLY A O 1
ATOM 1783 N N . ASP A 1 238 ? 12.254 -18.759 -10.055 1.00 92.94 238 ASP A N 1
ATOM 1784 C CA . ASP A 1 238 ? 12.757 -18.393 -8.724 1.00 92.94 238 ASP A CA 1
ATOM 1785 C C . ASP A 1 238 ? 12.706 -16.881 -8.442 1.00 92.94 238 ASP A C 1
ATOM 1787 O O . ASP A 1 238 ? 12.815 -16.453 -7.291 1.00 92.94 238 ASP A O 1
ATOM 1791 N N . ALA A 1 239 ? 12.511 -16.064 -9.480 1.00 94.38 239 ALA A N 1
ATOM 1792 C CA . ALA A 1 239 ? 12.340 -14.625 -9.366 1.00 94.38 239 ALA A CA 1
ATOM 1793 C C . ALA A 1 239 ? 10.868 -14.184 -9.238 1.00 94.38 239 ALA A C 1
ATOM 1795 O O . ALA A 1 239 ? 10.598 -13.015 -8.926 1.00 94.38 239 ALA A O 1
ATOM 1796 N N . ILE A 1 240 ? 9.912 -15.092 -9.463 1.00 93.12 240 ILE A N 1
ATOM 1797 C CA . ILE A 1 240 ? 8.480 -14.824 -9.298 1.00 93.12 240 ILE A CA 1
ATOM 1798 C C . ILE A 1 240 ? 8.192 -14.537 -7.822 1.00 93.12 240 ILE A C 1
ATOM 1800 O O . ILE A 1 240 ? 8.616 -15.261 -6.927 1.00 93.12 240 ILE A O 1
ATOM 1804 N N . GLY A 1 241 ? 7.466 -13.451 -7.557 1.00 92.19 241 GLY A N 1
ATOM 1805 C CA . GLY A 1 241 ? 7.076 -13.087 -6.194 1.00 92.19 241 GLY A CA 1
ATOM 1806 C C . GLY A 1 241 ? 8.215 -12.566 -5.310 1.00 92.19 241 GLY A C 1
ATOM 1807 O O . GLY A 1 241 ? 7.996 -12.352 -4.119 1.00 92.19 241 GLY A O 1
ATOM 1808 N N . LEU A 1 242 ? 9.414 -12.311 -5.860 1.00 93.69 242 LEU A N 1
ATOM 1809 C CA . LEU A 1 242 ? 10.489 -11.689 -5.084 1.00 93.69 242 LEU A CA 1
ATOM 1810 C C . LEU A 1 242 ? 10.010 -10.366 -4.468 1.00 93.69 242 LEU A C 1
ATOM 1812 O O . LEU A 1 242 ? 9.441 -9.530 -5.185 1.00 93.69 242 LEU A O 1
ATOM 1816 N N . PRO A 1 243 ? 10.283 -10.117 -3.173 1.00 92.81 243 PRO A N 1
ATOM 1817 C CA . PRO A 1 243 ? 9.817 -8.899 -2.549 1.00 92.81 243 PRO A CA 1
ATOM 1818 C C . PRO A 1 243 ? 10.515 -7.672 -3.143 1.00 92.81 243 PRO A C 1
ATOM 1820 O O . PRO A 1 243 ? 11.692 -7.690 -3.519 1.00 92.81 243 PRO A O 1
ATOM 1823 N N . ARG A 1 244 ? 9.764 -6.576 -3.235 1.00 90.38 244 ARG A N 1
ATOM 1824 C CA . ARG A 1 244 ? 10.169 -5.336 -3.912 1.00 90.38 244 ARG A CA 1
ATOM 1825 C C . ARG A 1 244 ? 10.197 -4.166 -2.941 1.00 90.38 244 ARG A C 1
ATOM 1827 O O . ARG A 1 244 ? 9.492 -4.158 -1.932 1.00 90.38 244 ARG A O 1
ATOM 1834 N N . GLY A 1 245 ? 10.986 -3.150 -3.275 1.00 87.69 245 GLY A N 1
ATOM 1835 C CA . GLY A 1 245 ? 11.146 -1.962 -2.439 1.00 87.69 245 GLY A CA 1
ATOM 1836 C C . GLY A 1 245 ? 11.840 -2.258 -1.106 1.00 87.69 245 GLY A C 1
ATOM 1837 O O . GLY A 1 245 ? 12.544 -3.254 -0.952 1.00 87.69 245 GLY A O 1
ATOM 1838 N N . HIS A 1 246 ? 11.667 -1.361 -0.136 1.00 83.88 246 HIS A N 1
ATOM 1839 C CA . HIS A 1 246 ? 12.324 -1.483 1.163 1.00 83.88 246 HIS A CA 1
ATOM 1840 C C . HIS A 1 246 ? 11.828 -2.698 1.955 1.00 83.88 246 HIS A C 1
ATOM 1842 O O . HIS A 1 246 ? 10.626 -2.961 2.025 1.00 83.88 246 HIS A O 1
ATOM 1848 N N . GLN A 1 247 ? 12.773 -3.375 2.608 1.00 84.19 247 GLN A N 1
ATOM 1849 C CA . GLN A 1 247 ? 12.541 -4.495 3.531 1.00 84.19 247 GLN A CA 1
ATOM 1850 C C . GLN A 1 247 ? 13.145 -4.228 4.924 1.00 84.19 247 GLN A C 1
ATOM 1852 O O . GLN A 1 247 ? 13.350 -5.139 5.716 1.00 84.19 247 GLN A O 1
ATOM 1857 N N . HIS A 1 248 ? 13.491 -2.970 5.217 1.00 85.94 248 HIS A N 1
ATOM 1858 C CA . HIS A 1 248 ? 14.136 -2.594 6.476 1.00 85.94 248 HIS A CA 1
ATOM 1859 C C . HIS A 1 248 ? 13.148 -2.562 7.651 1.00 85.94 248 HIS A C 1
ATOM 1861 O O . HIS A 1 248 ? 11.950 -2.340 7.468 1.00 85.94 248 HIS A O 1
ATOM 1867 N N . GLY A 1 249 ? 13.699 -2.689 8.854 1.00 84.69 249 GLY A N 1
ATOM 1868 C CA . GLY A 1 249 ? 12.989 -2.791 10.128 1.00 84.69 249 GLY A CA 1
ATOM 1869 C C . GLY A 1 249 ? 13.667 -3.857 11.003 1.00 84.69 249 GLY A C 1
ATOM 1870 O O . GLY A 1 249 ? 14.530 -4.575 10.488 1.00 84.69 249 GLY A O 1
ATOM 1871 N N . PRO A 1 250 ? 13.299 -3.993 12.284 1.00 90.75 250 PRO A N 1
ATOM 1872 C CA . PRO A 1 250 ? 12.408 -3.108 13.033 1.00 90.75 250 PRO A CA 1
ATOM 1873 C C . PRO A 1 250 ? 13.042 -1.728 13.291 1.00 90.75 250 PRO A C 1
ATOM 1875 O O . PRO A 1 250 ? 14.256 -1.549 13.168 1.00 90.75 250 PRO A O 1
ATOM 1878 N N . ARG A 1 251 ? 12.219 -0.719 13.580 1.00 92.31 251 ARG A N 1
ATOM 1879 C CA . ARG A 1 251 ? 12.650 0.633 13.962 1.00 92.31 251 ARG A CA 1
ATOM 1880 C C . ARG A 1 251 ? 11.740 1.159 15.072 1.00 92.31 251 ARG A C 1
ATOM 1882 O O . ARG A 1 251 ? 10.541 1.241 14.821 1.00 92.31 251 ARG A O 1
ATOM 1889 N N . PRO A 1 252 ? 12.287 1.597 16.220 1.00 92.69 252 PRO A N 1
ATOM 1890 C CA . PRO A 1 252 ? 11.477 2.136 17.305 1.00 92.69 252 PRO A CA 1
ATOM 1891 C C . PRO A 1 252 ? 10.585 3.287 16.840 1.00 92.69 252 PRO A C 1
ATOM 1893 O O . PRO A 1 252 ? 11.026 4.176 16.097 1.00 92.69 252 PRO A O 1
ATOM 1896 N N . VAL A 1 253 ? 9.341 3.293 17.310 1.00 95.44 253 VAL A N 1
ATOM 1897 C CA . VAL A 1 253 ? 8.388 4.365 17.030 1.00 95.44 253 VAL A CA 1
ATOM 1898 C C . VAL A 1 253 ? 8.515 5.432 18.112 1.00 95.44 253 VAL A C 1
ATOM 1900 O O . VAL A 1 253 ? 8.390 5.162 19.299 1.00 95.44 253 VAL A O 1
ATOM 1903 N N . THR A 1 254 ? 8.786 6.672 17.706 1.00 94.88 254 THR A N 1
ATOM 1904 C CA . THR A 1 254 ? 8.762 7.818 18.626 1.00 94.88 254 THR A CA 1
ATOM 1905 C C . THR A 1 254 ? 7.349 8.382 18.685 1.00 94.88 254 THR A C 1
ATOM 1907 O O . THR A 1 254 ? 6.777 8.630 17.622 1.00 94.88 254 THR A O 1
ATOM 1910 N N . VAL A 1 255 ? 6.846 8.645 19.891 1.00 93.69 255 VAL A N 1
ATOM 1911 C CA . VAL A 1 255 ? 5.573 9.331 20.173 1.00 93.69 255 VAL A CA 1
ATOM 1912 C C . VAL A 1 255 ? 5.809 10.559 21.074 1.00 93.69 255 VAL A C 1
ATOM 1914 O O . VAL A 1 255 ? 6.909 10.679 21.619 1.00 93.69 255 VAL A O 1
ATOM 1917 N N . PRO A 1 256 ? 4.839 11.486 21.210 1.00 91.00 256 PRO A N 1
ATOM 1918 C CA . PRO A 1 256 ? 4.950 12.631 22.116 1.00 91.00 256 PRO A CA 1
ATOM 1919 C C . PRO A 1 256 ? 5.090 12.238 23.595 1.00 91.00 256 PRO A C 1
ATOM 1921 O O . PRO A 1 256 ? 4.677 11.153 24.010 1.00 91.00 256 PRO A O 1
ATOM 1924 N N . ASP A 1 257 ? 5.589 13.163 24.412 1.00 88.19 257 ASP A N 1
ATOM 1925 C CA . ASP A 1 257 ? 5.586 13.008 25.868 1.00 88.19 257 ASP A CA 1
ATOM 1926 C C . ASP A 1 257 ? 4.148 12.907 26.403 1.00 88.19 257 ASP A C 1
ATOM 1928 O O . ASP A 1 257 ? 3.236 13.576 25.915 1.00 88.19 257 ASP A O 1
ATOM 1932 N N . GLY A 1 258 ? 3.929 12.040 27.395 1.00 86.94 258 GLY A N 1
ATOM 1933 C CA . GLY A 1 258 ? 2.603 11.813 27.984 1.00 86.94 258 GLY A CA 1
ATOM 1934 C C . GLY A 1 258 ? 1.610 11.058 27.089 1.00 86.94 258 GLY A C 1
ATOM 1935 O O . GLY A 1 258 ? 0.495 10.787 27.527 1.00 86.94 258 GLY A O 1
ATOM 1936 N N . PHE A 1 259 ? 1.999 10.656 25.870 1.00 89.81 259 PHE A N 1
ATOM 1937 C CA . PHE A 1 259 ? 1.113 9.982 24.910 1.00 89.81 259 PHE A CA 1
ATOM 1938 C C . PHE A 1 259 ? 0.454 8.711 25.471 1.00 89.81 259 PHE A C 1
ATOM 1940 O O . PHE A 1 259 ? -0.706 8.424 25.175 1.00 89.81 259 PHE A O 1
ATOM 1947 N N . TRP A 1 260 ? 1.183 7.989 26.323 1.00 91.94 260 TRP A N 1
ATOM 1948 C CA . TRP A 1 260 ? 0.759 6.728 26.930 1.00 91.94 260 TRP A CA 1
ATOM 1949 C C . TRP A 1 260 ? -0.157 6.884 28.150 1.00 91.94 260 TRP A C 1
ATOM 1951 O O . TRP A 1 260 ? -0.720 5.891 28.596 1.00 91.94 260 TRP A O 1
ATOM 1961 N N . ALA A 1 261 ? -0.288 8.093 28.708 1.00 88.56 261 ALA A N 1
ATOM 1962 C CA . ALA A 1 261 ? -0.905 8.298 30.020 1.00 88.56 261 ALA A CA 1
ATOM 1963 C C . ALA A 1 261 ? -2.414 8.014 30.037 1.00 88.56 261 ALA A C 1
ATOM 1965 O O . ALA A 1 261 ? -2.924 7.479 31.017 1.00 88.56 261 ALA A O 1
ATOM 1966 N N . ASP A 1 262 ? -3.116 8.365 28.958 1.00 89.06 262 ASP A N 1
ATOM 1967 C CA . ASP A 1 262 ? -4.555 8.165 28.833 1.00 89.06 262 ASP A CA 1
ATOM 1968 C C . ASP A 1 262 ? -4.928 7.937 27.363 1.00 89.06 262 ASP A C 1
ATOM 1970 O O . ASP A 1 262 ? -4.679 8.783 26.499 1.00 89.06 262 ASP A O 1
ATOM 1974 N N . ARG A 1 263 ? -5.515 6.772 27.079 1.00 92.81 263 ARG A N 1
ATOM 1975 C CA . ARG A 1 263 ? -5.980 6.395 25.738 1.00 92.81 263 ARG A CA 1
ATOM 1976 C C . ARG A 1 263 ? -7.288 7.086 25.360 1.00 92.81 263 ARG A C 1
ATOM 1978 O O . ARG A 1 263 ? -7.547 7.242 24.169 1.00 92.81 263 ARG A O 1
ATOM 1985 N N . ASP A 1 264 ? -8.085 7.497 26.340 1.00 94.19 264 ASP A N 1
ATOM 1986 C CA . ASP A 1 264 ? -9.445 8.007 26.147 1.00 94.19 264 ASP A CA 1
ATOM 1987 C C . ASP A 1 264 ? -9.558 9.515 26.359 1.00 94.19 264 ASP A C 1
ATOM 1989 O O . ASP A 1 264 ? -10.618 10.091 26.101 1.00 94.19 264 ASP A O 1
ATOM 1993 N N . SER A 1 265 ? -8.469 10.174 26.759 1.00 86.06 265 SER A N 1
ATOM 1994 C CA . SER A 1 265 ? -8.431 11.630 26.840 1.00 86.06 265 SER A CA 1
ATOM 1995 C C . SER A 1 265 ? -8.722 12.257 25.464 1.00 86.06 265 SER A C 1
ATOM 1997 O O . SER A 1 265 ? -8.026 11.941 24.483 1.00 86.06 265 SER A O 1
ATOM 1999 N N . PRO A 1 266 ? -9.712 13.170 25.383 1.00 72.06 266 PRO A N 1
ATOM 2000 C CA . PRO A 1 266 ? -10.053 13.890 24.161 1.00 72.06 266 PRO A CA 1
ATOM 2001 C C . PRO A 1 266 ? -9.075 15.033 23.8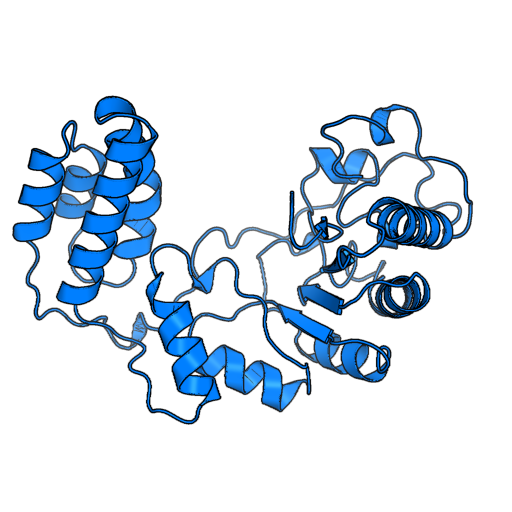61 1.00 72.06 266 PRO A C 1
ATOM 2003 O O . PRO A 1 266 ? -9.230 15.705 22.843 1.00 72.06 266 PRO A O 1
ATOM 2006 N N . GLU A 1 267 ? -8.111 15.301 24.750 1.00 76.06 267 GLU A N 1
ATOM 2007 C CA . GLU A 1 267 ? -7.176 16.410 24.589 1.00 76.06 267 GLU A CA 1
ATOM 2008 C C . GLU A 1 267 ? -6.330 16.236 23.328 1.00 76.06 267 GLU A C 1
ATOM 2010 O O . GLU A 1 267 ? -5.774 15.163 23.063 1.00 76.06 267 GLU A O 1
ATOM 2015 N N . LEU A 1 268 ? -6.221 17.327 22.568 1.00 68.12 268 LEU A N 1
ATOM 2016 C CA . LEU A 1 268 ? -5.353 17.389 21.405 1.00 68.12 268 LEU A CA 1
ATOM 2017 C C . LEU A 1 268 ? -3.905 17.156 21.828 1.00 68.12 268 LEU A C 1
ATOM 2019 O O . LEU A 1 268 ? -3.420 17.661 22.844 1.00 68.12 268 LEU A O 1
ATOM 2023 N N . LEU A 1 269 ? -3.199 16.401 20.998 1.00 71.38 269 LEU A N 1
ATOM 2024 C CA . LEU A 1 269 ? -1.759 16.264 21.113 1.00 71.38 269 LEU A CA 1
ATOM 2025 C C . LEU A 1 269 ? -1.169 17.651 20.814 1.00 71.38 269 LEU A C 1
ATOM 2027 O O . LEU A 1 269 ? -1.636 18.324 19.903 1.00 71.38 269 LEU A O 1
ATOM 2031 N N . GLY A 1 270 ? -0.225 18.132 21.631 1.00 69.00 270 GLY A N 1
ATOM 2032 C CA . GLY A 1 270 ? 0.210 19.539 21.599 1.00 69.00 270 GLY A CA 1
ATOM 2033 C C . GLY A 1 270 ? 0.595 20.066 20.204 1.00 69.00 270 GLY A C 1
ATOM 2034 O O . GLY A 1 270 ? 0.843 19.287 19.294 1.00 69.00 270 GLY A O 1
ATOM 2035 N N . VAL A 1 271 ? 0.727 21.392 20.062 1.00 64.88 271 VAL A N 1
ATOM 2036 C CA . VAL A 1 271 ? 0.813 22.217 18.821 1.00 64.88 271 VAL A CA 1
ATOM 2037 C C . VAL A 1 271 ? 1.467 21.597 17.565 1.00 64.88 271 VAL A C 1
ATOM 2039 O O . VAL A 1 271 ? 1.107 21.942 16.445 1.00 64.88 271 VAL A O 1
ATOM 2042 N N . GLY A 1 272 ? 2.440 20.693 17.702 1.00 63.84 272 GLY A N 1
ATOM 2043 C CA . GLY A 1 272 ? 3.019 19.961 16.570 1.00 63.84 272 GLY A CA 1
ATOM 2044 C C . GLY A 1 272 ? 2.081 18.949 15.890 1.00 63.84 272 GLY A C 1
ATOM 2045 O O . GLY A 1 272 ? 2.383 18.542 14.768 1.00 63.84 272 GLY A O 1
ATOM 2046 N N . ALA A 1 273 ? 0.983 18.543 16.536 1.00 61.53 273 ALA A N 1
ATOM 2047 C CA . ALA A 1 273 ? -0.010 17.627 15.975 1.00 61.53 273 ALA A CA 1
ATOM 2048 C C . ALA A 1 273 ? -0.832 18.267 14.847 1.00 61.53 273 ALA A C 1
ATOM 2050 O O . ALA A 1 273 ? -1.050 17.611 13.836 1.00 61.53 273 ALA A O 1
ATOM 2051 N N . ASP A 1 274 ? -1.139 19.564 14.947 1.00 59.75 274 ASP A N 1
ATOM 2052 C CA . ASP A 1 274 ? -1.908 20.324 13.941 1.00 59.75 274 ASP A CA 1
ATOM 2053 C C . ASP A 1 274 ? -1.052 20.809 12.750 1.00 59.75 274 ASP A C 1
ATOM 2055 O O . ASP A 1 274 ? -1.477 21.615 11.920 1.00 59.75 274 ASP A O 1
ATOM 2059 N N . SER A 1 275 ? 0.208 20.375 12.659 1.00 60.56 275 SER A N 1
ATOM 2060 C CA . SER A 1 275 ? 1.080 20.732 11.538 1.00 60.56 275 SER A CA 1
ATOM 2061 C C . SER A 1 275 ? 0.580 20.091 10.245 1.00 60.56 275 SER A C 1
ATOM 2063 O O . SER A 1 275 ? 0.427 18.880 10.185 1.00 60.56 275 SER A O 1
ATOM 2065 N N . TYR A 1 276 ? 0.504 20.848 9.145 1.00 53.84 276 TYR A N 1
ATOM 2066 C CA . TYR A 1 276 ? 0.170 20.334 7.800 1.00 53.84 276 TYR A CA 1
ATOM 2067 C C . TYR A 1 276 ? 1.019 19.135 7.321 1.00 53.84 276 TYR A C 1
ATOM 2069 O O . TYR A 1 276 ? 0.712 18.508 6.310 1.00 53.84 276 TYR A O 1
ATOM 2077 N N . THR A 1 277 ? 2.125 18.827 8.003 1.00 52.66 277 THR A N 1
ATOM 2078 C CA . THR A 1 277 ? 3.032 17.716 7.676 1.00 52.66 277 THR A CA 1
ATOM 2079 C C . THR A 1 277 ? 3.017 16.577 8.702 1.00 52.66 277 THR A C 1
ATOM 2081 O O . THR A 1 277 ? 3.753 15.601 8.515 1.00 52.66 277 THR A O 1
ATOM 2084 N N . SER A 1 278 ? 2.212 16.687 9.767 1.00 49.78 278 SER A N 1
ATOM 2085 C CA . SER A 1 278 ? 2.095 15.692 10.841 1.00 49.78 278 SER A CA 1
ATOM 2086 C C . SER A 1 278 ? 1.350 14.438 10.394 1.00 49.78 278 SER A C 1
ATOM 2088 O O . SER A 1 278 ? 1.562 13.394 10.997 1.00 49.78 278 SER A O 1
ATOM 2090 N N . GLY A 1 279 ? 0.543 14.507 9.327 1.00 51.91 279 GLY A N 1
ATOM 2091 C CA . GLY A 1 279 ? -0.264 13.377 8.861 1.00 51.91 279 GLY A CA 1
ATOM 2092 C C . GLY A 1 279 ? -1.343 12.942 9.859 1.00 51.91 279 GLY A C 1
ATOM 2093 O O . GLY A 1 279 ? -1.704 11.765 9.849 1.00 51.91 279 GLY A O 1
ATOM 2094 N N . GLY A 1 280 ? -1.777 13.853 10.735 1.00 38.84 280 GLY A N 1
ATOM 2095 C CA . GLY A 1 280 ? -2.941 13.742 11.615 1.00 38.84 280 GLY A CA 1
ATOM 2096 C C . GLY A 1 280 ? -3.904 14.890 11.357 1.00 38.84 280 GLY A C 1
ATOM 2097 O O . GLY A 1 280 ? -3.435 15.919 10.816 1.00 38.84 280 GLY A O 1
#